Protein AF-A0A7K2P2W8-F1 (afdb_monomer)

Sequence (179 aa):
LLTTDRRGSHVALPGPPSGSAAPLVFPVGARAAEPRTGDRATVVWETPPPEHAAALGLVPGRPTLMHHYTSAAAGGNGRRTAVTSFSAVALAEVEELARYRDRADGVARAQLRRAYDWMRRAGLTLHHRDTITLQPDTASVRVVRRVHDQYARPLEITDLLMDTRQGALVYEFTLPAAG

Solvent-accessible surface area (backbone atoms only — not comparable to full-atom values): 10771 Å² total; per-residue (Å²): 135,92,80,72,94,62,92,86,85,87,81,86,76,93,72,82,87,73,74,90,69,82,78,86,60,70,53,64,47,85,72,94,61,78,82,58,90,67,60,45,35,26,25,27,66,41,63,60,58,69,71,54,23,61,70,38,71,45,64,83,84,51,60,33,56,32,36,44,22,37,32,59,33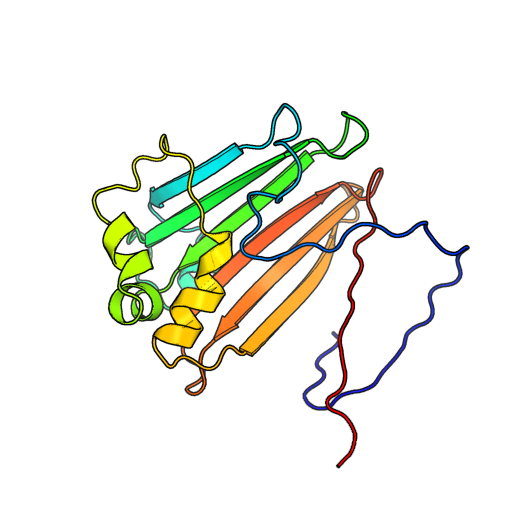,95,77,75,80,34,54,33,39,32,44,33,43,46,15,73,58,38,43,70,61,20,64,78,56,39,64,37,75,88,58,29,76,52,73,50,77,49,76,52,47,49,49,64,59,46,37,42,73,57,70,44,48,83,46,79,47,77,46,78,43,79,38,87,92,70,52,26,36,39,36,40,37,38,31,22,36,84,83,69,46,43,30,38,39,34,46,34,40,34,40,47,89,71,53,80,91,75,89,82,83,84,73,79,77,87,124

Radius of gyration: 17.01 Å; Cα contacts (8 Å, |Δi|>4): 310; chains: 1; bounding box: 49×35×45 Å

Foldseek 3Di:
DDDPPDDDDDDDDDDDDDPDDDAAQPVGADDPPDDDPFKAKAKAFAQDDPVFCVLQVHDHRHTFIKMWIWDAFPVRPKIKIKIKTFHPVLLVLQVVRVVCPVVRHRPDGDDCSCSVVSCVVSVWDKDKDWDWDQDVPQQKIWIWIWIATPVRNTTMIMIMIIRNVRDDHDDDDDDDPDD

Nearest PDB structures (foldseek):
  3f8m-assembly1_B  TM=5.788E-01  e=3.936E-05  Mycolicibacterium smegmatis MC2 155
  3bwg-assembly1_B  TM=5.324E-01  e=1.503E-04  Bacillus subtilis subsp. subtilis str. 168
  3bwg-assembly1_A  TM=5.037E-01  e=2.222E-04  Bacillus subtilis subsp. subtilis str. 168
  3u0k-assembly1_B  TM=2.174E-01  e=3.946E-01  Entacmaea quadricolor
  4ye5-assembly1_A  TM=3.089E-01  e=1.507E+00  Bifidobacterium adolescentis ATCC 15703

Secondary structure (DSSP, 8-state):
----SSS-------S-----PPPP-SS----SS---TT-EEEEEEEPPPHHHHHHTTPPTT--EEEEEEEEE-TTSS-EEEEEEEE-HHHHHH-HHHHTTTTT-EEEEEP-GGGHHHHHHHTTPPPEEEEEEEEETTTTEEEEEEEEE-TT--EEEEEEEEEEGGG-------PPPP--

Mean predicted aligned error: 9.63 Å

Structure (mmCIF, N/CA/C/O backbone):
data_AF-A0A7K2P2W8-F1
#
_entry.id   AF-A0A7K2P2W8-F1
#
loop_
_atom_site.group_PDB
_atom_site.id
_atom_site.type_symbol
_atom_site.label_atom_id
_atom_site.label_alt_id
_atom_site.label_comp_id
_atom_site.label_asym_id
_atom_site.label_entity_id
_atom_site.label_seq_id
_atom_site.pdbx_PDB_ins_code
_atom_site.Cartn_x
_atom_site.Cartn_y
_atom_site.Cartn_z
_atom_site.occupancy
_atom_site.B_iso_or_equiv
_atom_site.auth_seq_id
_atom_site.auth_comp_id
_atom_site.auth_asym_id
_atom_site.auth_atom_id
_atom_site.pdbx_PDB_model_num
ATOM 1 N N . LEU A 1 1 ? -18.563 -11.717 1.541 1.00 33.81 1 LEU A N 1
ATOM 2 C CA . LEU A 1 1 ? -17.452 -11.289 0.662 1.00 33.81 1 LEU A CA 1
ATOM 3 C C . LEU A 1 1 ? -18.077 -10.675 -0.588 1.00 33.81 1 LEU A C 1
ATOM 5 O O . LEU A 1 1 ? -18.811 -11.380 -1.263 1.00 33.81 1 LEU A O 1
ATOM 9 N N . LEU A 1 2 ? -17.881 -9.381 -0.848 1.00 33.28 2 LEU A N 1
ATOM 10 C CA . LEU A 1 2 ? -18.329 -8.742 -2.092 1.00 33.28 2 LEU A CA 1
ATOM 11 C C . LEU A 1 2 ? -17.170 -8.811 -3.090 1.00 33.28 2 LEU A C 1
ATOM 13 O O . LEU A 1 2 ? -16.181 -8.096 -2.962 1.00 33.28 2 LEU A O 1
ATOM 17 N N . THR A 1 3 ? -17.262 -9.733 -4.040 1.00 33.12 3 THR A N 1
ATOM 18 C CA . THR A 1 3 ? -16.343 -9.853 -5.177 1.00 33.12 3 THR A CA 1
ATOM 19 C C . THR A 1 3 ? -17.137 -9.520 -6.425 1.00 33.12 3 THR A C 1
ATOM 21 O O . THR A 1 3 ? -17.852 -10.367 -6.949 1.00 33.12 3 THR A O 1
ATOM 24 N N . THR A 1 4 ? -17.072 -8.265 -6.867 1.00 40.44 4 THR A N 1
ATOM 25 C CA . THR A 1 4 ? -17.749 -7.830 -8.091 1.00 40.44 4 THR A CA 1
ATOM 26 C C . THR A 1 4 ? -16.765 -7.902 -9.249 1.00 40.44 4 THR A C 1
ATOM 28 O O . THR A 1 4 ? -16.068 -6.932 -9.535 1.00 40.44 4 THR A O 1
ATOM 31 N N . ASP A 1 5 ? -16.705 -9.055 -9.909 1.00 40.06 5 ASP A N 1
ATOM 32 C CA . ASP A 1 5 ? -15.992 -9.194 -11.191 1.00 40.06 5 ASP A CA 1
ATOM 33 C C . ASP A 1 5 ? -16.825 -8.635 -12.371 1.00 40.06 5 ASP A C 1
ATOM 35 O O . ASP A 1 5 ? -16.355 -8.454 -13.489 1.00 40.06 5 ASP A O 1
ATOM 39 N N . ARG A 1 6 ? -18.083 -8.257 -12.096 1.00 36.75 6 ARG A N 1
ATOM 40 C CA . ARG A 1 6 ? -18.892 -7.301 -12.861 1.00 36.75 6 ARG A CA 1
ATOM 41 C C . ARG A 1 6 ? -19.798 -6.511 -11.914 1.00 36.75 6 ARG A C 1
ATOM 43 O O . ARG A 1 6 ? -20.210 -6.989 -10.861 1.00 36.75 6 ARG A O 1
ATOM 50 N N . ARG A 1 7 ? -20.039 -5.264 -12.305 1.00 45.88 7 ARG A N 1
ATOM 51 C CA . ARG A 1 7 ? -20.668 -4.164 -11.566 1.00 45.88 7 ARG A CA 1
ATOM 52 C C . ARG A 1 7 ? -22.131 -4.455 -11.187 1.00 45.88 7 ARG A C 1
ATOM 54 O O . ARG A 1 7 ? -22.942 -4.702 -12.070 1.00 45.88 7 ARG A O 1
ATOM 61 N N . GLY A 1 8 ? -22.461 -4.304 -9.901 1.00 39.47 8 GLY A N 1
ATOM 62 C CA . GLY A 1 8 ? -23.837 -4.125 -9.416 1.00 39.47 8 GLY A CA 1
ATOM 63 C C . GLY A 1 8 ? -24.272 -5.092 -8.313 1.00 39.47 8 GLY A C 1
ATOM 64 O O . GLY A 1 8 ? -24.695 -6.206 -8.595 1.00 39.47 8 GLY A O 1
ATOM 65 N N . SER A 1 9 ? -24.245 -4.644 -7.055 1.00 39.59 9 SER A N 1
ATOM 66 C CA . SER A 1 9 ? -25.154 -5.107 -5.990 1.00 39.59 9 SER A CA 1
ATOM 67 C C . SER A 1 9 ? -25.180 -4.053 -4.876 1.00 39.59 9 SER A C 1
ATOM 69 O O . SER A 1 9 ? -24.122 -3.683 -4.372 1.00 39.59 9 SER A O 1
ATOM 71 N N . HIS A 1 10 ? -26.362 -3.563 -4.494 1.00 41.41 10 HIS A N 1
ATOM 72 C CA . HIS A 1 10 ? -26.536 -2.633 -3.374 1.00 41.41 10 HIS A CA 1
ATOM 73 C C . HIS A 1 10 ? -27.061 -3.378 -2.144 1.00 41.41 10 HIS A C 1
ATOM 75 O O . HIS A 1 10 ? -27.997 -4.166 -2.247 1.00 41.41 10 HIS A O 1
ATOM 81 N N . VAL A 1 11 ? -26.501 -3.068 -0.975 1.00 32.31 11 VAL A N 1
ATOM 82 C CA . VAL A 1 11 ? -27.173 -3.248 0.316 1.00 32.31 11 VAL A CA 1
ATOM 83 C C . VAL A 1 11 ? -27.479 -1.845 0.824 1.00 32.31 11 VAL A C 1
ATOM 85 O O . VAL A 1 11 ? -26.560 -1.066 1.072 1.00 32.31 11 VAL A O 1
ATOM 88 N N . ALA A 1 12 ? -28.762 -1.502 0.936 1.00 38.91 12 ALA A N 1
ATOM 89 C CA . ALA A 1 12 ? -29.181 -0.300 1.642 1.00 38.91 12 ALA A CA 1
ATOM 90 C C . ALA A 1 12 ? -29.192 -0.622 3.140 1.00 38.91 12 ALA A C 1
ATOM 92 O O . ALA A 1 12 ? -30.006 -1.420 3.603 1.00 38.91 12 ALA A O 1
ATOM 93 N N . LEU A 1 13 ? -28.258 -0.040 3.890 1.00 42.28 13 LEU A N 1
ATOM 94 C CA . LEU A 1 13 ? -28.311 -0.068 5.348 1.00 42.28 13 LEU A CA 1
ATOM 95 C C . LEU A 1 13 ? -29.361 0.954 5.819 1.00 42.28 13 LEU A C 1
ATOM 97 O O . LEU A 1 13 ? -29.349 2.085 5.329 1.00 42.28 13 LEU A O 1
ATOM 101 N N . PRO A 1 14 ? -30.263 0.601 6.750 1.00 37.22 14 PRO A N 1
ATOM 102 C CA . PRO A 1 14 ? -31.211 1.558 7.307 1.00 37.22 14 PRO A CA 1
ATOM 103 C C . PRO A 1 14 ? -30.475 2.606 8.159 1.00 37.22 14 PRO A C 1
ATOM 105 O O . PRO A 1 14 ? -29.780 2.261 9.112 1.00 37.22 14 PRO A O 1
ATOM 108 N N . GLY A 1 15 ? -30.632 3.889 7.822 1.00 47.44 15 GLY A N 1
ATOM 109 C CA . GLY A 1 15 ? -30.099 5.008 8.601 1.00 47.44 15 GLY A CA 1
ATOM 110 C C . GLY A 1 15 ? -30.337 6.372 7.935 1.00 47.44 15 GLY A C 1
ATOM 111 O O . GLY A 1 15 ? -30.483 6.434 6.713 1.00 47.44 15 GLY A O 1
ATOM 112 N N . PRO A 1 16 ? -30.410 7.471 8.711 1.00 44.25 16 PRO A N 1
ATOM 113 C CA . PRO A 1 16 ? -30.516 8.821 8.161 1.00 44.25 16 PRO A CA 1
ATOM 114 C C . PRO A 1 16 ? -29.272 9.169 7.321 1.00 44.25 16 PRO A C 1
ATOM 116 O O . PRO A 1 16 ? -28.183 8.669 7.614 1.00 44.25 16 PRO A O 1
ATOM 119 N N . PRO A 1 17 ? -29.398 10.030 6.292 1.00 48.34 17 PRO A N 1
ATOM 120 C CA . PRO A 1 17 ? -28.270 10.416 5.453 1.00 48.34 17 PRO A CA 1
ATOM 121 C C . PRO A 1 17 ? -27.202 11.105 6.307 1.00 48.34 17 PRO A C 1
ATOM 123 O O . PRO A 1 17 ? -27.405 12.203 6.826 1.00 48.34 17 PRO A O 1
ATOM 126 N N . SER A 1 18 ? -26.050 10.455 6.467 1.00 52.62 18 SER A N 1
ATOM 127 C CA . SER A 1 18 ? -24.881 11.081 7.078 1.00 52.62 18 SER A CA 1
ATOM 128 C C . SER A 1 18 ? -24.435 12.245 6.192 1.00 52.62 18 SER A C 1
ATOM 130 O O . SER A 1 18 ? -24.247 12.046 4.989 1.00 52.62 18 SER A O 1
ATOM 132 N N . GLY A 1 19 ? -24.254 13.442 6.763 1.00 45.78 19 GLY A N 1
ATOM 133 C CA . GLY A 1 19 ? -23.687 14.588 6.043 1.00 45.78 19 GLY A CA 1
ATOM 134 C C . GLY A 1 19 ? -22.405 14.207 5.291 1.00 45.78 19 GLY A C 1
ATOM 135 O O . GLY A 1 19 ? -21.666 13.332 5.744 1.00 45.78 19 GLY A O 1
ATOM 136 N N . SER A 1 20 ? -22.169 14.829 4.129 1.00 44.28 20 SER A N 1
ATOM 137 C CA . SER A 1 20 ? -21.103 14.442 3.191 1.00 44.28 20 SER A CA 1
ATOM 138 C C . SER A 1 20 ? -19.736 14.364 3.880 1.00 44.28 20 SER A C 1
ATOM 140 O O . SER A 1 20 ? -19.101 15.376 4.189 1.00 44.28 20 SER A O 1
ATOM 142 N N . ALA A 1 21 ? -19.280 13.140 4.145 1.00 51.97 21 ALA A N 1
ATOM 143 C CA . ALA A 1 21 ? -17.926 12.893 4.597 1.00 51.97 21 ALA A CA 1
ATOM 144 C C . ALA A 1 21 ? -17.006 12.978 3.376 1.00 51.97 21 ALA A C 1
ATOM 146 O O . ALA A 1 21 ? -17.168 12.240 2.409 1.00 51.97 21 ALA A O 1
ATOM 147 N N . ALA A 1 22 ? -16.031 13.886 3.416 1.00 56.12 22 ALA A N 1
ATOM 148 C CA . ALA A 1 22 ? -15.091 14.056 2.314 1.00 56.12 22 ALA A CA 1
ATOM 149 C C . ALA A 1 22 ? -14.348 12.737 1.989 1.00 56.12 22 ALA A C 1
ATOM 151 O O . ALA A 1 22 ? -13.856 12.082 2.919 1.00 56.12 22 ALA A O 1
ATOM 152 N N . PRO A 1 23 ? -14.216 12.380 0.696 1.00 60.56 23 PRO A N 1
ATOM 153 C CA . PRO A 1 23 ? -13.680 11.094 0.265 1.00 60.56 23 PRO A CA 1
ATOM 154 C C . PRO A 1 23 ? -12.210 10.924 0.660 1.00 60.56 23 PRO A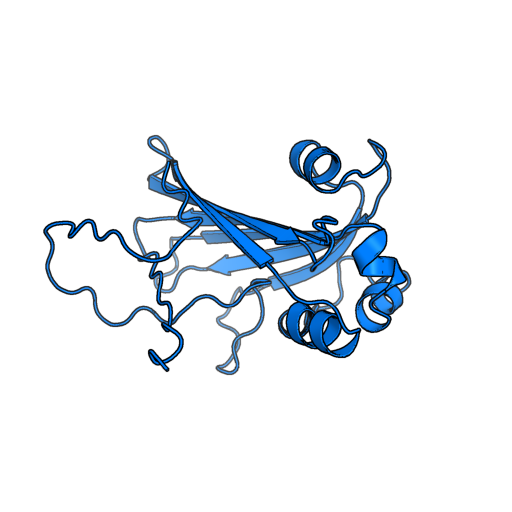 C 1
ATOM 156 O O . PRO A 1 23 ? -11.431 11.883 0.702 1.00 60.56 23 PRO A O 1
ATOM 159 N N . LEU A 1 24 ? -11.821 9.680 0.946 1.00 68.00 24 LEU A N 1
ATOM 160 C CA . LEU A 1 24 ? -10.421 9.310 1.143 1.00 68.00 24 LEU A CA 1
ATOM 161 C C . LEU A 1 24 ? -9.754 9.062 -0.208 1.00 68.00 24 LEU A C 1
ATOM 163 O O . LEU A 1 24 ? -10.276 8.329 -1.045 1.00 68.00 24 LEU A O 1
ATOM 167 N N . VAL A 1 25 ? -8.561 9.623 -0.383 1.00 75.81 25 VAL A N 1
ATOM 168 C CA . VAL A 1 25 ? -7.701 9.349 -1.536 1.00 75.81 25 VAL A CA 1
ATOM 169 C C . VAL A 1 25 ? -6.496 8.563 -1.044 1.00 75.81 25 VAL A C 1
ATOM 171 O O . VAL A 1 25 ? -5.839 8.981 -0.092 1.00 75.81 25 VAL A O 1
ATOM 174 N N . PHE A 1 26 ? -6.231 7.427 -1.685 1.00 74.12 26 PHE A N 1
ATOM 175 C CA . PHE A 1 26 ? -5.053 6.605 -1.424 1.00 74.12 26 PHE A CA 1
ATOM 176 C C . PHE A 1 26 ? -3.931 6.914 -2.431 1.00 74.12 26 PHE A C 1
ATOM 178 O O . PHE A 1 26 ? -4.244 7.280 -3.567 1.00 74.12 26 PHE A O 1
ATOM 185 N N . PRO A 1 27 ? -2.655 6.701 -2.060 1.00 76.44 27 PRO A N 1
ATOM 186 C CA . PRO A 1 27 ? -2.166 6.491 -0.691 1.00 76.44 27 PRO A CA 1
ATOM 187 C C . PRO A 1 27 ? -2.541 7.656 0.239 1.00 76.44 27 PRO A C 1
ATOM 189 O O . PRO A 1 27 ? -2.557 8.813 -0.183 1.00 76.44 27 PRO A O 1
ATOM 192 N N . VAL A 1 28 ? -2.914 7.347 1.487 1.00 75.88 28 VAL A N 1
ATOM 193 C CA . VAL A 1 28 ? -3.547 8.329 2.384 1.00 75.88 28 VAL A CA 1
ATOM 194 C C . VAL A 1 28 ? -2.516 9.323 2.903 1.00 75.88 28 VAL A C 1
ATOM 196 O O . VAL A 1 28 ? -1.654 8.959 3.684 1.00 75.88 28 VAL A O 1
ATOM 199 N N . GLY A 1 29 ? -2.613 10.589 2.515 1.00 63.50 29 GLY A N 1
ATOM 200 C CA . GLY A 1 29 ? -1.706 11.627 2.999 1.00 63.50 29 GLY A CA 1
ATOM 201 C C . GLY A 1 29 ? -1.762 12.884 2.132 1.00 63.50 29 GLY A C 1
ATOM 202 O O . GLY A 1 29 ? -1.689 12.803 0.911 1.00 63.50 29 GLY A O 1
ATOM 203 N N . ALA A 1 30 ? -1.892 14.040 2.791 1.00 57.81 30 ALA A N 1
ATOM 204 C CA . ALA A 1 30 ? -1.932 15.417 2.268 1.00 57.81 30 ALA A CA 1
ATOM 205 C C . ALA A 1 30 ? -3.170 15.834 1.429 1.00 57.81 30 ALA A C 1
ATOM 207 O O . ALA A 1 30 ? -3.212 15.707 0.202 1.00 57.81 30 ALA A O 1
ATOM 208 N N . ARG A 1 31 ? -4.156 16.434 2.123 1.00 52.31 31 ARG A N 1
ATOM 209 C CA . ARG A 1 31 ? -5.244 17.266 1.560 1.00 52.31 31 ARG A CA 1
ATOM 210 C C . ARG A 1 31 ? -4.696 18.548 0.905 1.00 52.31 31 ARG A C 1
ATOM 212 O O . ARG A 1 31 ? -3.617 19.008 1.256 1.00 52.31 31 ARG A O 1
ATOM 219 N N . ALA A 1 32 ? -5.478 19.141 -0.004 1.00 46.50 32 ALA A N 1
ATOM 220 C CA . ALA A 1 32 ? -5.245 20.495 -0.532 1.00 46.50 32 ALA A CA 1
ATOM 221 C C . ALA A 1 32 ? -5.678 21.613 0.442 1.00 46.50 32 ALA A C 1
ATOM 223 O O . ALA A 1 32 ? -5.166 22.722 0.360 1.00 46.50 32 ALA A O 1
ATOM 224 N N . ALA A 1 33 ? -6.602 21.323 1.363 1.00 47.62 33 ALA A N 1
ATOM 225 C CA . ALA A 1 33 ? -6.897 22.199 2.495 1.00 47.62 33 ALA A CA 1
ATOM 226 C C . ALA A 1 33 ? -5.852 21.976 3.593 1.00 47.62 33 ALA A C 1
ATOM 228 O O . ALA A 1 33 ? -5.395 20.840 3.755 1.00 47.62 33 ALA A O 1
ATOM 229 N N . GLU A 1 34 ? -5.498 23.053 4.299 1.00 45.84 34 GLU A N 1
ATOM 230 C CA . GLU A 1 34 ? -4.427 23.121 5.296 1.00 45.84 34 GLU A CA 1
ATOM 231 C C . GLU A 1 34 ? -4.282 21.836 6.129 1.00 45.84 34 GLU A C 1
ATOM 233 O O . GLU A 1 34 ? -5.292 21.243 6.537 1.00 45.84 34 GLU A O 1
ATOM 238 N N . PRO A 1 35 ? -3.038 21.385 6.390 1.00 52.09 35 PRO A N 1
ATOM 239 C CA . PRO A 1 35 ? -2.794 20.265 7.284 1.00 52.09 35 PRO A CA 1
ATOM 240 C C . PRO A 1 35 ? -3.560 20.491 8.584 1.00 52.09 35 PRO A C 1
ATOM 242 O O . PRO A 1 35 ? -3.315 21.474 9.283 1.00 52.09 35 PRO A O 1
ATOM 245 N N . ARG A 1 36 ? -4.482 19.583 8.927 1.00 55.69 36 ARG A N 1
ATOM 246 C CA . ARG A 1 36 ? -5.024 19.582 10.284 1.00 55.69 36 ARG A CA 1
ATOM 247 C C . ARG A 1 36 ? -3.850 19.380 11.233 1.00 55.69 36 ARG A C 1
ATOM 249 O O . ARG A 1 36 ? -2.966 18.560 10.965 1.00 55.69 36 ARG A O 1
ATOM 256 N N . THR A 1 37 ? -3.829 20.138 12.320 1.00 55.00 37 THR A N 1
ATOM 257 C CA . THR A 1 37 ? -2.841 19.986 13.386 1.00 55.00 37 THR A CA 1
ATOM 258 C C . THR A 1 37 ? -2.781 18.510 13.796 1.00 55.00 37 THR A C 1
ATOM 260 O O . THR A 1 37 ? -3.763 17.975 14.300 1.00 55.00 37 THR A O 1
ATOM 263 N N . GLY A 1 38 ? -1.660 17.831 13.518 1.00 63.12 38 GLY A N 1
ATOM 264 C CA . GLY A 1 38 ? -1.450 16.415 13.859 1.00 63.12 38 GLY A CA 1
ATOM 265 C C . GLY A 1 38 ? -1.357 15.420 12.691 1.00 63.12 38 GLY A C 1
ATOM 266 O O . GLY A 1 38 ? -0.989 14.272 12.934 1.00 63.12 38 GLY A O 1
ATOM 267 N N . ASP A 1 39 ? -1.618 15.820 11.441 1.00 75.69 39 ASP A N 1
ATOM 268 C CA . ASP A 1 39 ? -1.392 14.943 10.280 1.00 75.69 39 ASP A CA 1
ATOM 269 C C . ASP A 1 39 ? 0.115 14.752 10.022 1.00 75.69 39 ASP A C 1
ATOM 271 O O . ASP A 1 39 ? 0.851 15.714 9.771 1.00 75.69 39 ASP A O 1
ATOM 275 N N . ARG A 1 40 ? 0.580 13.499 10.030 1.00 83.44 40 ARG A N 1
ATOM 276 C CA . ARG A 1 40 ? 1.965 13.124 9.715 1.00 83.44 40 ARG A CA 1
ATOM 277 C C . ARG A 1 40 ? 1.982 12.005 8.680 1.00 83.44 40 ARG A C 1
ATOM 279 O O . ARG A 1 40 ? 1.356 10.968 8.869 1.00 83.44 40 ARG A O 1
ATOM 286 N N . ALA A 1 41 ? 2.716 12.242 7.597 1.00 86.94 41 ALA A N 1
ATOM 287 C CA . ALA A 1 41 ? 2.970 11.293 6.521 1.00 86.94 41 ALA A CA 1
ATOM 288 C C . ALA A 1 41 ? 4.483 11.193 6.303 1.00 86.94 41 ALA A C 1
ATOM 290 O O . ALA A 1 41 ? 5.116 12.202 5.980 1.00 86.94 41 ALA A O 1
ATOM 291 N N . THR A 1 42 ? 5.064 10.014 6.498 1.00 89.00 42 THR A N 1
ATOM 292 C CA . THR A 1 42 ? 6.504 9.760 6.345 1.00 89.00 42 THR A CA 1
ATOM 293 C C . THR A 1 42 ? 6.735 8.596 5.399 1.00 89.00 42 THR A C 1
ATOM 295 O O . THR A 1 42 ? 5.878 7.728 5.241 1.00 89.00 42 THR A O 1
ATOM 298 N N . VAL A 1 43 ? 7.898 8.581 4.754 1.00 90.50 43 VAL A N 1
ATOM 299 C CA . VAL A 1 43 ? 8.344 7.464 3.921 1.00 90.50 43 VAL A CA 1
ATOM 300 C C . VAL A 1 43 ? 9.671 6.952 4.447 1.00 90.50 43 VAL A C 1
ATOM 302 O O . VAL A 1 43 ? 10.555 7.743 4.769 1.00 90.50 43 VAL A O 1
ATOM 305 N N . VAL A 1 44 ? 9.784 5.635 4.550 1.00 92.88 44 VAL A N 1
ATOM 306 C CA . VAL A 1 44 ? 10.931 4.944 5.135 1.00 92.88 44 VAL A CA 1
ATOM 307 C C . VAL A 1 44 ? 11.240 3.680 4.338 1.00 92.88 44 VAL A C 1
ATOM 309 O O . VAL A 1 44 ? 10.336 3.051 3.786 1.00 92.88 44 VAL A O 1
ATOM 312 N N . TRP A 1 45 ? 12.519 3.330 4.244 1.00 93.69 45 TRP A N 1
ATOM 313 C CA . TRP A 1 45 ? 12.957 2.030 3.745 1.00 93.69 45 TRP A CA 1
ATOM 314 C C . TRP A 1 45 ? 13.086 1.063 4.925 1.00 93.69 45 TRP A C 1
ATOM 316 O O . TRP A 1 45 ? 14.043 1.137 5.693 1.00 93.69 45 TRP A O 1
ATOM 326 N N . GLU A 1 46 ? 12.116 0.168 5.096 1.00 94.88 46 GLU A N 1
ATOM 327 C CA . GLU A 1 46 ? 12.082 -0.762 6.231 1.00 94.88 46 GLU A CA 1
ATOM 328 C C . GLU A 1 46 ? 11.471 -2.114 5.847 1.00 94.88 46 GLU A C 1
ATOM 330 O O . GLU A 1 46 ? 10.902 -2.282 4.764 1.00 94.88 46 GLU A O 1
ATOM 335 N N . THR A 1 47 ? 11.618 -3.102 6.729 1.00 96.69 47 THR A N 1
ATOM 336 C CA . THR A 1 47 ? 11.021 -4.428 6.546 1.00 96.69 47 THR A CA 1
ATOM 337 C C . THR A 1 47 ? 9.497 -4.338 6.646 1.00 96.69 47 THR A C 1
ATOM 339 O O . THR A 1 47 ? 8.989 -3.950 7.700 1.00 96.69 47 THR A O 1
ATOM 342 N N . PRO A 1 48 ? 8.751 -4.732 5.597 1.00 96.81 48 PRO A N 1
ATOM 343 C CA . PRO A 1 48 ? 7.300 -4.661 5.625 1.00 96.81 48 PRO A CA 1
ATOM 344 C C . PRO A 1 48 ? 6.690 -5.701 6.569 1.00 96.81 48 PRO A C 1
ATOM 346 O O . PRO A 1 48 ? 7.298 -6.751 6.807 1.00 96.81 48 PRO A O 1
ATOM 349 N N . PRO A 1 49 ? 5.457 -5.463 7.060 1.00 95.75 49 PRO A N 1
ATOM 350 C CA . PRO A 1 49 ? 4.694 -6.476 7.775 1.00 95.75 49 PRO A CA 1
ATOM 351 C C . PRO A 1 49 ? 4.650 -7.796 6.984 1.00 95.75 49 PRO A C 1
ATOM 353 O O . PRO A 1 49 ? 4.534 -7.752 5.755 1.00 95.75 49 PRO A O 1
ATOM 356 N N . PRO A 1 50 ? 4.682 -8.974 7.637 1.00 95.94 50 PRO A N 1
ATOM 357 C CA . PRO A 1 50 ? 4.691 -10.260 6.934 1.00 95.94 50 PRO A CA 1
ATOM 358 C C . PRO A 1 50 ? 3.531 -10.432 5.942 1.00 95.94 50 PRO A C 1
ATOM 360 O O . PRO A 1 50 ? 3.729 -10.938 4.840 1.00 95.94 50 PRO A O 1
ATOM 363 N N . GLU A 1 51 ? 2.336 -9.941 6.292 1.00 94.81 51 GLU A N 1
ATOM 364 C CA . GLU A 1 51 ? 1.166 -9.945 5.403 1.00 94.81 51 GLU A CA 1
ATOM 365 C C . GLU A 1 51 ? 1.400 -9.116 4.130 1.00 94.81 51 GLU A C 1
ATOM 367 O O . GLU A 1 51 ? 1.000 -9.523 3.039 1.00 94.81 51 GLU A O 1
ATOM 372 N N . HIS A 1 52 ? 2.079 -7.971 4.255 1.00 97.50 52 HIS A N 1
ATOM 373 C CA . HIS A 1 52 ? 2.436 -7.120 3.120 1.00 97.50 52 HIS A CA 1
ATOM 374 C C . HIS A 1 52 ? 3.509 -7.787 2.263 1.00 97.50 52 HIS A C 1
ATOM 376 O O . HIS A 1 52 ? 3.376 -7.819 1.042 1.00 97.50 52 HIS A O 1
ATOM 382 N N . ALA A 1 53 ? 4.543 -8.356 2.891 1.00 97.38 53 ALA A N 1
ATOM 383 C CA . ALA A 1 53 ? 5.601 -9.071 2.186 1.00 97.38 53 ALA A CA 1
ATOM 384 C C . ALA A 1 53 ? 5.028 -10.208 1.330 1.00 97.38 53 ALA A C 1
ATOM 386 O O . ALA A 1 53 ? 5.313 -10.284 0.136 1.00 97.38 53 ALA A O 1
ATOM 387 N N . ALA A 1 54 ? 4.152 -11.029 1.918 1.00 96.88 54 ALA A N 1
ATOM 388 C CA . ALA A 1 54 ? 3.485 -12.123 1.224 1.00 96.88 54 ALA A CA 1
ATOM 389 C C . ALA A 1 54 ? 2.599 -11.623 0.070 1.00 96.88 54 ALA A C 1
ATOM 391 O O . ALA A 1 54 ? 2.693 -12.138 -1.042 1.00 96.88 54 ALA A O 1
ATOM 392 N N . ALA A 1 55 ? 1.773 -10.597 0.303 1.00 96.38 55 ALA A N 1
ATOM 393 C CA . ALA A 1 55 ? 0.875 -10.057 -0.720 1.00 96.38 55 ALA A CA 1
ATOM 394 C C . ALA A 1 55 ? 1.614 -9.402 -1.900 1.00 96.38 55 ALA A C 1
ATOM 396 O O . ALA A 1 55 ? 1.104 -9.404 -3.018 1.00 96.38 55 ALA A O 1
ATOM 397 N N . LEU A 1 56 ? 2.800 -8.842 -1.657 1.00 97.75 56 LEU A N 1
ATOM 398 C CA . LEU A 1 56 ? 3.623 -8.178 -2.669 1.00 97.75 56 LEU A CA 1
ATOM 399 C C . LEU A 1 56 ? 4.649 -9.111 -3.334 1.00 97.75 56 LEU A C 1
ATOM 401 O O . LEU A 1 56 ? 5.384 -8.658 -4.212 1.00 97.75 56 LEU A O 1
ATOM 405 N N . GLY A 1 57 ? 4.737 -10.379 -2.916 1.00 96.50 57 GLY A N 1
ATOM 406 C CA . GLY A 1 57 ? 5.762 -11.312 -3.398 1.00 96.50 57 GLY A CA 1
ATOM 407 C C . GLY A 1 57 ? 7.188 -10.890 -3.022 1.00 96.50 57 GLY A C 1
ATOM 408 O O . GLY A 1 57 ? 8.133 -11.157 -3.763 1.00 96.50 57 GLY A O 1
ATOM 409 N N . LEU A 1 58 ? 7.350 -10.183 -1.900 1.00 96.69 58 LEU A N 1
ATOM 410 C CA . LEU A 1 58 ? 8.654 -9.745 -1.411 1.00 96.69 58 LEU A CA 1
ATOM 411 C C . LEU A 1 58 ? 9.366 -10.886 -0.687 1.00 96.69 58 LEU A C 1
ATOM 413 O O . LEU A 1 58 ? 8.749 -11.699 0.001 1.00 96.69 58 LEU A O 1
ATOM 417 N N . VAL A 1 59 ? 10.694 -10.896 -0.789 1.00 94.62 59 VAL A N 1
ATOM 418 C CA . VAL A 1 59 ? 11.531 -11.791 0.015 1.00 94.62 59 VAL A CA 1
ATOM 419 C C . VAL A 1 59 ? 11.337 -11.438 1.499 1.00 94.62 59 VAL A C 1
ATOM 421 O O . VAL A 1 59 ? 11.540 -10.273 1.858 1.00 94.62 59 VAL A O 1
ATOM 424 N N . PRO A 1 60 ? 10.967 -12.396 2.371 1.00 88.75 60 PRO A N 1
ATOM 425 C CA . PRO A 1 60 ? 10.795 -12.138 3.797 1.00 88.75 60 PRO A CA 1
ATOM 426 C C . PRO A 1 60 ? 12.029 -11.479 4.421 1.00 88.75 60 PRO A C 1
ATOM 428 O O . PRO A 1 60 ? 13.162 -11.854 4.126 1.00 88.75 60 PRO A O 1
ATOM 431 N N . GLY A 1 61 ? 11.811 -10.476 5.271 1.00 89.44 61 GLY A N 1
ATOM 432 C CA . GLY A 1 61 ? 12.889 -9.731 5.928 1.00 89.44 61 GLY A CA 1
ATOM 433 C C . GLY A 1 61 ? 13.616 -8.724 5.033 1.00 89.44 61 GLY A C 1
ATOM 434 O O . GLY A 1 61 ? 14.420 -7.949 5.546 1.00 89.44 61 GLY A O 1
ATOM 435 N N . ARG A 1 62 ? 13.340 -8.690 3.720 1.00 93.50 62 ARG A N 1
ATOM 436 C CA . ARG A 1 62 ? 13.927 -7.696 2.823 1.00 93.50 62 ARG A CA 1
ATOM 437 C C . ARG A 1 62 ? 13.158 -6.377 2.935 1.00 93.50 62 ARG A C 1
ATOM 439 O O . ARG A 1 62 ? 11.940 -6.379 2.745 1.00 93.50 62 ARG A O 1
ATOM 446 N N . PRO A 1 63 ? 13.851 -5.257 3.198 1.00 95.12 63 PRO A N 1
ATOM 447 C CA . PRO A 1 63 ? 13.203 -3.959 3.235 1.00 95.12 63 PRO A CA 1
ATOM 448 C C . PRO A 1 63 ? 12.554 -3.578 1.898 1.00 95.12 63 PRO A C 1
ATOM 450 O O . PRO A 1 63 ? 12.959 -4.055 0.833 1.00 95.12 63 PRO A O 1
ATOM 453 N N . THR A 1 64 ? 11.551 -2.710 1.965 1.00 95.94 64 THR A N 1
ATOM 454 C CA . THR A 1 64 ? 10.938 -2.054 0.808 1.00 95.94 64 THR A CA 1
ATOM 455 C C . THR A 1 64 ? 10.577 -0.612 1.154 1.00 95.94 64 THR A C 1
ATOM 457 O O . THR A 1 64 ? 10.666 -0.191 2.308 1.00 95.94 64 THR A O 1
ATOM 460 N N . LEU A 1 65 ? 10.144 0.151 0.152 1.00 95.38 65 LEU A N 1
ATOM 461 C CA . LEU A 1 65 ? 9.586 1.470 0.380 1.00 95.38 65 LEU A CA 1
ATOM 462 C C . LEU A 1 65 ? 8.258 1.348 1.131 1.00 95.38 65 LEU A C 1
ATOM 464 O O . LEU A 1 65 ? 7.312 0.711 0.654 1.00 95.38 65 LEU A O 1
ATOM 468 N N . MET A 1 66 ? 8.187 1.998 2.283 1.00 94.50 66 MET A N 1
ATOM 469 C CA . MET A 1 66 ? 6.995 2.075 3.106 1.00 94.50 66 MET A CA 1
ATOM 470 C C . MET A 1 66 ? 6.577 3.512 3.336 1.00 94.50 66 MET A C 1
ATOM 472 O O . MET A 1 66 ? 7.400 4.419 3.424 1.00 94.50 66 MET A O 1
ATOM 476 N N . HIS A 1 67 ? 5.273 3.711 3.448 1.00 93.06 67 HIS A N 1
ATOM 477 C CA . HIS A 1 67 ? 4.674 4.989 3.766 1.00 93.06 67 HIS A CA 1
ATOM 478 C C . HIS A 1 67 ? 3.753 4.847 4.963 1.00 93.06 67 HIS A C 1
ATOM 480 O O . HIS A 1 67 ? 2.835 4.029 4.968 1.00 93.06 67 HIS A O 1
ATOM 486 N N . HIS A 1 68 ? 4.014 5.676 5.965 1.00 91.69 68 HIS A N 1
ATOM 487 C CA . HIS A 1 68 ? 3.275 5.721 7.211 1.00 91.69 68 HIS A CA 1
ATOM 488 C C . HIS A 1 68 ? 2.475 6.997 7.261 1.00 91.69 68 HIS A C 1
ATOM 490 O O . HIS A 1 68 ? 3.021 8.091 7.122 1.00 91.69 68 HIS A O 1
ATOM 496 N N . TYR A 1 69 ? 1.188 6.855 7.513 1.00 88.06 69 TYR A N 1
ATOM 497 C CA . TYR A 1 69 ? 0.286 7.965 7.721 1.00 88.06 69 TYR A CA 1
ATOM 498 C C . TYR A 1 69 ? -0.382 7.849 9.078 1.00 88.06 69 TYR A C 1
ATOM 500 O O . TYR A 1 69 ? -0.846 6.783 9.476 1.00 88.06 69 TYR A O 1
ATOM 508 N N . THR A 1 70 ? -0.486 8.977 9.764 1.00 86.81 70 THR A N 1
ATOM 509 C CA . THR A 1 70 ? -1.289 9.136 10.968 1.00 86.81 70 THR A CA 1
ATOM 510 C C . THR A 1 70 ? -1.991 10.485 10.925 1.00 86.81 70 THR A C 1
ATOM 512 O O . THR A 1 70 ? -1.382 11.498 10.587 1.00 86.81 70 THR A O 1
ATOM 515 N N . SER A 1 71 ? -3.272 10.508 11.281 1.00 80.81 71 SER A N 1
ATOM 516 C CA . SER A 1 71 ? -4.042 11.738 11.480 1.00 80.81 71 SER A CA 1
ATOM 517 C C . SER A 1 71 ? -4.988 11.621 12.660 1.00 80.81 71 SER A C 1
ATOM 519 O O . SER A 1 71 ? -5.462 10.531 13.003 1.00 80.81 71 SER A O 1
ATOM 521 N N . ALA A 1 72 ? -5.293 12.772 13.252 1.00 75.94 72 ALA A N 1
ATOM 522 C CA . ALA A 1 72 ? -6.415 12.899 14.164 1.00 75.94 72 ALA A CA 1
ATOM 523 C C . ALA A 1 72 ? -7.732 12.900 13.370 1.00 75.94 72 ALA A C 1
ATOM 525 O O . ALA A 1 72 ? -7.844 13.485 12.289 1.00 75.94 72 ALA A O 1
ATOM 526 N N . ALA A 1 73 ? -8.756 12.246 13.911 1.00 65.44 73 ALA A N 1
ATOM 527 C CA . ALA A 1 73 ? -10.116 12.359 13.411 1.00 65.44 73 ALA A CA 1
ATOM 528 C C . ALA A 1 73 ? -10.640 13.789 13.622 1.00 65.44 73 ALA A C 1
ATOM 530 O O . ALA A 1 73 ? -10.165 14.528 14.484 1.00 65.44 73 ALA A O 1
ATOM 531 N N . ALA A 1 74 ? -11.658 14.175 12.849 1.00 57.41 74 ALA A N 1
ATOM 532 C CA . ALA A 1 74 ? -12.191 15.539 12.819 1.00 57.41 74 ALA A CA 1
ATOM 533 C C . ALA A 1 74 ? -12.802 16.038 14.154 1.00 57.41 74 ALA A C 1
ATOM 535 O O . ALA A 1 74 ? -13.200 17.194 14.220 1.00 57.41 74 ALA A O 1
ATOM 536 N N . GLY A 1 75 ? -12.842 15.207 15.204 1.00 57.28 75 GLY A N 1
ATOM 537 C CA . GLY A 1 75 ? -13.309 15.545 16.554 1.00 57.28 75 GLY A CA 1
ATOM 538 C C . GLY A 1 75 ? -12.285 15.294 17.670 1.00 57.28 75 GLY A C 1
ATOM 539 O O . GLY A 1 75 ? -12.685 15.143 18.820 1.00 57.28 75 GLY A O 1
ATOM 540 N N . GLY A 1 76 ? -10.989 15.180 17.353 1.00 56.00 76 GLY A N 1
ATOM 541 C CA . GLY A 1 76 ? -9.894 15.156 18.337 1.00 56.00 76 GLY A CA 1
ATOM 542 C C . GLY A 1 76 ? -9.667 13.845 19.103 1.00 56.00 76 GLY A C 1
ATOM 543 O O . GLY A 1 76 ? -8.559 13.637 19.585 1.00 56.00 76 GLY A O 1
ATOM 544 N N . ASN A 1 77 ? -10.651 12.938 19.167 1.00 59.34 77 ASN A N 1
ATOM 545 C CA . ASN A 1 77 ? -10.551 11.714 19.985 1.00 59.34 77 ASN A CA 1
ATOM 546 C C . ASN A 1 77 ? -10.330 10.421 19.178 1.00 59.34 77 ASN A C 1
ATOM 548 O O . ASN A 1 77 ? -9.946 9.410 19.756 1.00 59.34 77 ASN A O 1
ATOM 552 N N . GLY A 1 78 ? -10.560 10.427 17.862 1.00 68.00 78 GLY A N 1
ATOM 553 C CA . GLY A 1 78 ? -10.268 9.290 16.982 1.00 68.00 78 GLY A CA 1
ATOM 554 C C . GLY A 1 78 ? -8.899 9.409 16.308 1.00 68.00 78 GLY A C 1
ATOM 555 O O . GLY A 1 78 ? -8.430 10.513 16.029 1.00 68.00 78 GLY A O 1
ATOM 556 N N . ARG A 1 79 ? -8.269 8.277 15.978 1.00 78.19 79 ARG A N 1
ATOM 557 C CA . ARG A 1 79 ? -7.020 8.234 15.198 1.00 78.19 79 ARG A CA 1
ATOM 558 C C . ARG A 1 79 ? -7.220 7.430 13.919 1.00 78.19 79 ARG A C 1
ATOM 560 O O . ARG A 1 79 ? -7.914 6.414 13.915 1.00 78.19 79 ARG A O 1
ATOM 567 N N . ARG A 1 80 ? -6.606 7.888 12.832 1.00 85.25 80 ARG A N 1
ATOM 568 C CA . ARG A 1 80 ? -6.475 7.134 11.582 1.00 85.25 80 ARG A CA 1
ATOM 569 C C . ARG A 1 80 ? -5.012 6.825 11.371 1.00 85.25 80 ARG A C 1
ATOM 571 O O . ARG A 1 80 ? -4.192 7.734 11.463 1.00 85.25 80 ARG A O 1
ATOM 578 N N . THR A 1 81 ? -4.700 5.580 11.061 1.00 89.12 81 THR A N 1
ATOM 579 C CA . THR A 1 81 ? -3.340 5.156 10.725 1.00 89.12 81 THR A CA 1
ATOM 580 C C . THR A 1 81 ? -3.369 4.365 9.438 1.00 89.12 81 THR A C 1
ATOM 582 O O . THR A 1 81 ? -4.231 3.504 9.290 1.00 89.12 81 THR A O 1
ATOM 585 N N . ALA A 1 82 ? -2.448 4.630 8.522 1.00 91.38 82 ALA A N 1
ATOM 586 C CA . ALA A 1 82 ? -2.275 3.804 7.339 1.00 91.38 82 ALA A CA 1
ATOM 587 C C . ALA A 1 82 ? -0.811 3.428 7.157 1.00 91.38 82 ALA A C 1
ATOM 589 O O . ALA A 1 82 ? 0.071 4.269 7.329 1.00 91.38 82 ALA A O 1
ATOM 590 N N . VAL A 1 83 ? -0.583 2.178 6.778 1.00 94.75 83 VAL A N 1
ATOM 591 C CA . VAL A 1 83 ? 0.722 1.676 6.361 1.00 94.75 83 VAL A CA 1
ATOM 592 C C . VAL A 1 83 ? 0.593 1.208 4.924 1.00 94.75 83 VAL A C 1
ATOM 594 O O . VAL A 1 83 ? -0.220 0.340 4.625 1.00 94.75 83 VAL A O 1
ATOM 597 N N . THR A 1 84 ? 1.392 1.782 4.035 1.00 95.12 84 THR A N 1
ATOM 598 C CA . THR A 1 84 ? 1.458 1.415 2.620 1.00 95.12 84 THR A CA 1
ATOM 599 C C . THR A 1 84 ? 2.826 0.810 2.324 1.00 95.12 84 THR A C 1
ATOM 601 O O . THR A 1 84 ? 3.840 1.394 2.699 1.00 95.12 84 THR A O 1
ATOM 604 N N . SER A 1 85 ? 2.875 -0.323 1.627 1.00 96.69 85 SER A N 1
ATOM 605 C CA . SER A 1 85 ? 4.114 -0.956 1.153 1.00 96.69 85 SER A CA 1
ATOM 606 C C . SER A 1 85 ? 4.080 -1.113 -0.365 1.00 96.69 85 SER A C 1
ATOM 608 O O . SER A 1 85 ? 3.028 -1.411 -0.933 1.00 96.69 85 SER A O 1
ATOM 610 N N . PHE A 1 86 ? 5.233 -0.948 -1.014 1.00 96.81 86 PHE A N 1
ATOM 611 C CA . PHE A 1 86 ? 5.373 -1.067 -2.470 1.00 96.81 86 PHE A CA 1
ATOM 612 C C . PHE A 1 86 ? 6.145 -2.329 -2.869 1.00 96.81 86 PHE A C 1
ATOM 614 O O . PHE A 1 86 ? 7.033 -2.784 -2.144 1.00 96.81 86 PHE A O 1
ATOM 621 N N . SER A 1 87 ? 5.803 -2.912 -4.019 1.00 97.38 87 SER A N 1
ATOM 622 C CA . SER A 1 87 ? 6.513 -4.073 -4.565 1.00 97.38 87 SER A CA 1
ATOM 623 C C . SER A 1 87 ? 7.816 -3.676 -5.261 1.00 97.38 87 SER A C 1
ATOM 625 O O . SER A 1 87 ? 8.005 -2.529 -5.667 1.00 97.38 87 SER A O 1
ATOM 627 N N . ALA A 1 88 ? 8.698 -4.653 -5.484 1.00 96.06 88 ALA A N 1
ATOM 628 C CA . ALA A 1 88 ? 9.891 -4.448 -6.304 1.00 96.06 88 ALA A CA 1
ATOM 629 C C . ALA A 1 88 ? 9.549 -4.020 -7.745 1.00 96.06 88 ALA A C 1
ATOM 631 O O . ALA A 1 88 ? 10.282 -3.227 -8.326 1.00 96.06 88 ALA A O 1
ATOM 632 N N . VAL A 1 89 ? 8.421 -4.492 -8.294 1.00 96.69 89 VAL A N 1
ATOM 633 C CA . VAL A 1 89 ? 7.928 -4.085 -9.622 1.00 96.69 89 VAL A CA 1
ATOM 634 C C . VAL A 1 89 ? 7.587 -2.599 -9.624 1.00 96.69 89 VAL A C 1
ATOM 636 O O . VAL A 1 89 ? 8.087 -1.862 -10.465 1.00 96.69 89 VAL A O 1
ATOM 639 N N . ALA A 1 90 ? 6.812 -2.126 -8.643 1.00 96.19 90 ALA A N 1
ATOM 640 C CA . ALA A 1 90 ? 6.470 -0.709 -8.547 1.00 96.19 90 ALA A CA 1
ATOM 641 C C . ALA A 1 90 ? 7.719 0.181 -8.421 1.00 96.19 90 ALA A C 1
ATOM 643 O O . ALA A 1 90 ? 7.778 1.243 -9.030 1.00 96.19 90 ALA A O 1
ATOM 644 N N . LEU A 1 91 ? 8.731 -0.262 -7.668 1.00 95.44 91 LEU A N 1
ATOM 645 C CA . LEU A 1 91 ? 9.985 0.479 -7.499 1.00 95.44 91 LEU A CA 1
ATOM 646 C C . LEU A 1 91 ? 10.908 0.432 -8.725 1.00 95.44 91 LEU A C 1
ATOM 648 O O . LEU A 1 91 ? 11.759 1.306 -8.855 1.00 95.44 91 LEU A O 1
ATOM 652 N N . ALA A 1 92 ? 10.773 -0.570 -9.593 1.00 95.94 92 ALA A N 1
ATOM 653 C CA . ALA A 1 92 ? 11.559 -0.684 -10.820 1.00 95.94 92 ALA A CA 1
ATOM 6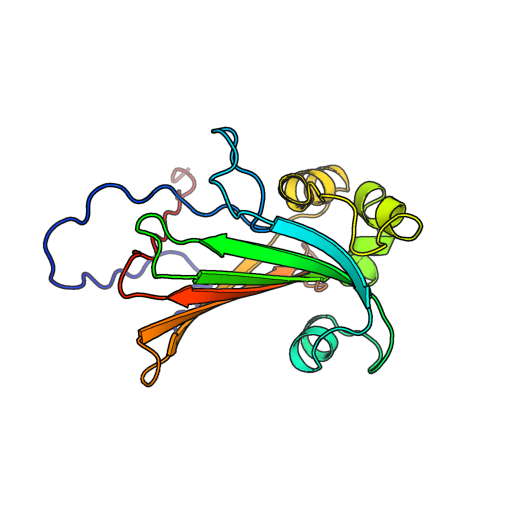54 C C . ALA A 1 92 ? 10.936 0.097 -11.987 1.00 95.94 92 ALA A C 1
ATOM 656 O O . ALA A 1 92 ? 11.656 0.712 -12.765 1.00 95.94 92 ALA A O 1
ATOM 657 N N . GLU A 1 93 ? 9.606 0.080 -12.092 1.00 96.56 93 GLU A N 1
ATOM 658 C CA . GLU A 1 93 ? 8.866 0.651 -13.226 1.00 96.56 93 GLU A CA 1
ATOM 659 C C . GLU A 1 93 ? 8.530 2.141 -13.014 1.00 96.56 93 GLU A C 1
ATOM 661 O O . GLU A 1 93 ? 8.309 2.875 -13.974 1.00 96.56 93 GLU A O 1
ATOM 666 N N . VAL A 1 94 ? 8.476 2.614 -11.759 1.00 95.88 94 VAL A N 1
ATOM 667 C CA . VAL A 1 94 ? 8.071 3.989 -11.422 1.00 95.88 94 VAL A CA 1
ATOM 668 C C . VAL A 1 94 ? 9.254 4.773 -10.863 1.00 95.88 94 VAL A C 1
ATOM 670 O O . VAL A 1 94 ? 9.577 4.695 -9.673 1.00 95.88 94 VAL A O 1
ATOM 673 N N . GLU A 1 95 ? 9.880 5.579 -11.720 1.00 92.06 95 GLU A N 1
ATOM 674 C CA . GLU A 1 95 ? 11.089 6.341 -11.392 1.00 92.06 95 GLU A CA 1
ATOM 675 C C . GLU A 1 95 ? 10.905 7.237 -10.154 1.00 92.06 95 GLU A C 1
ATOM 677 O O . GLU A 1 95 ? 11.783 7.317 -9.294 1.00 92.06 95 GLU A O 1
ATOM 682 N N . GLU A 1 96 ? 9.746 7.883 -9.998 1.00 92.19 96 GLU A N 1
ATOM 683 C CA . GLU A 1 96 ? 9.476 8.743 -8.845 1.00 92.19 96 GLU A CA 1
ATOM 684 C C . GLU A 1 96 ? 9.456 7.981 -7.515 1.00 92.19 96 GLU A C 1
ATOM 686 O O . GLU A 1 96 ? 9.863 8.538 -6.493 1.00 92.19 96 GLU A O 1
ATOM 691 N N . LEU A 1 97 ? 9.027 6.713 -7.513 1.00 91.75 97 LEU A N 1
ATOM 692 C CA . L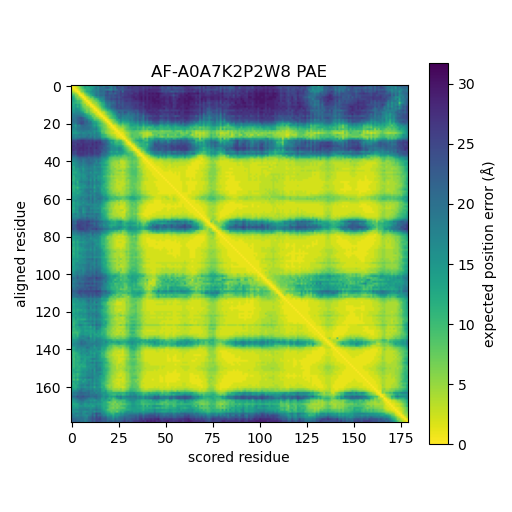EU A 1 97 ? 9.105 5.859 -6.327 1.00 91.75 97 LEU A CA 1
ATOM 693 C C . LEU A 1 97 ? 10.5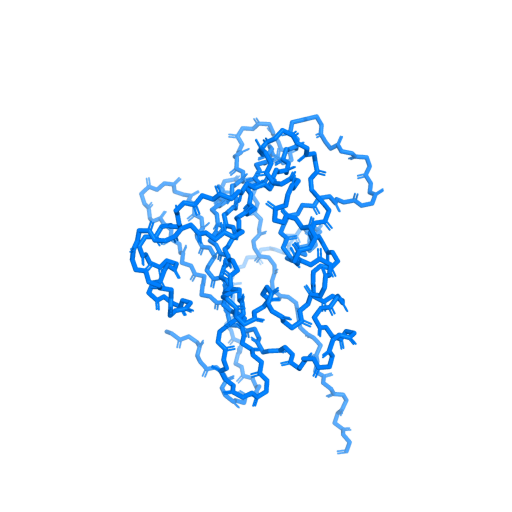44 5.395 -6.083 1.00 91.75 97 LEU A C 1
ATOM 695 O O . LEU A 1 97 ? 10.999 5.403 -4.938 1.00 91.75 97 LEU A O 1
ATOM 699 N N . ALA A 1 98 ? 11.286 5.069 -7.145 1.00 88.50 98 ALA A N 1
ATOM 700 C CA . ALA A 1 98 ? 12.694 4.685 -7.054 1.00 88.50 98 ALA A CA 1
ATOM 701 C C . ALA A 1 98 ? 13.558 5.784 -6.409 1.00 88.50 98 ALA A C 1
ATOM 703 O O . ALA A 1 98 ? 14.438 5.489 -5.602 1.00 88.50 98 ALA A O 1
ATOM 704 N N . ARG A 1 99 ? 13.258 7.063 -6.684 1.00 88.50 99 ARG A N 1
ATOM 705 C CA . ARG A 1 99 ? 13.956 8.227 -6.099 1.00 88.50 99 ARG A CA 1
ATOM 706 C C . ARG A 1 99 ? 13.861 8.314 -4.574 1.00 88.50 99 ARG A C 1
ATOM 708 O O . ARG A 1 99 ? 14.651 9.032 -3.962 1.00 88.50 99 ARG A O 1
ATOM 715 N N . TYR A 1 100 ? 12.917 7.611 -3.946 1.00 86.50 100 TYR A N 1
ATOM 716 C CA . TYR A 1 100 ? 12.851 7.540 -2.489 1.00 86.50 100 TYR A CA 1
ATOM 717 C C . TYR A 1 100 ? 13.856 6.558 -1.879 1.00 86.50 100 TYR A C 1
ATOM 719 O O . TYR A 1 100 ? 14.039 6.589 -0.667 1.00 86.50 100 TYR A O 1
ATOM 727 N N . ARG A 1 101 ? 14.558 5.741 -2.673 1.00 79.69 101 ARG A N 1
ATOM 728 C CA . ARG A 1 101 ? 15.571 4.805 -2.162 1.00 79.69 101 ARG A CA 1
ATOM 729 C C . ARG A 1 101 ? 16.629 5.481 -1.286 1.00 79.69 101 ARG A C 1
ATOM 731 O O . ARG A 1 101 ? 16.956 4.949 -0.234 1.00 79.69 101 ARG A O 1
ATOM 738 N N . ASP A 1 102 ? 17.070 6.674 -1.676 1.00 78.19 102 ASP A N 1
ATOM 739 C CA . ASP A 1 102 ? 18.128 7.409 -0.970 1.00 78.19 102 ASP A CA 1
ATOM 740 C C . ASP A 1 102 ? 17.582 8.511 -0.044 1.00 78.19 102 ASP A C 1
ATOM 742 O O . ASP A 1 102 ? 18.345 9.240 0.582 1.00 78.19 102 ASP A O 1
ATOM 746 N N . ARG A 1 103 ? 16.252 8.681 0.015 1.00 77.75 103 ARG A N 1
ATOM 747 C CA . ARG A 1 103 ? 15.579 9.798 0.715 1.00 77.75 103 ARG A CA 1
ATOM 748 C C . ARG A 1 103 ? 14.560 9.354 1.763 1.00 77.75 103 ARG A C 1
ATOM 750 O O . ARG A 1 103 ? 14.010 10.191 2.469 1.00 77.75 103 ARG A O 1
ATOM 757 N N . ALA A 1 104 ? 14.254 8.062 1.825 1.00 80.50 104 ALA A N 1
ATOM 758 C CA . ALA A 1 104 ? 13.277 7.481 2.736 1.00 80.50 104 ALA A CA 1
ATOM 759 C C . ALA A 1 104 ? 13.884 7.254 4.130 1.00 80.50 104 ALA A C 1
ATOM 761 O O . ALA A 1 104 ? 14.082 6.117 4.556 1.00 80.50 104 ALA A O 1
ATOM 762 N N . ASP A 1 105 ? 14.192 8.344 4.828 1.00 80.88 105 ASP A N 1
ATOM 763 C CA . ASP A 1 105 ? 14.786 8.340 6.170 1.00 80.88 105 ASP A CA 1
ATOM 764 C C . ASP A 1 105 ? 13.747 8.324 7.310 1.00 80.88 105 ASP A C 1
ATOM 766 O O . ASP A 1 105 ? 14.104 8.310 8.486 1.00 80.88 105 ASP A O 1
ATOM 770 N N . GLY A 1 106 ? 12.449 8.343 6.986 1.00 76.94 106 GLY A N 1
ATOM 771 C CA . GLY A 1 106 ? 11.362 8.412 7.967 1.00 76.94 106 GLY A CA 1
ATOM 772 C C . GLY A 1 106 ? 11.146 9.796 8.596 1.00 76.94 106 GLY A C 1
ATOM 773 O O . GLY A 1 106 ? 10.228 9.960 9.408 1.00 76.94 106 GLY A O 1
ATOM 774 N N . VAL A 1 107 ? 11.936 10.805 8.214 1.00 74.75 107 VAL A N 1
ATOM 775 C CA . VAL A 1 107 ? 11.859 12.181 8.727 1.00 74.75 107 VAL A CA 1
ATOM 776 C C . VAL A 1 107 ? 11.167 13.093 7.718 1.00 74.75 107 VAL A C 1
ATOM 778 O O . VAL A 1 107 ? 10.299 13.889 8.094 1.00 74.75 107 VAL A O 1
ATOM 781 N N . ALA A 1 108 ? 11.503 12.960 6.433 1.00 65.81 108 ALA A N 1
ATOM 782 C CA . ALA A 1 108 ? 10.928 13.791 5.384 1.00 65.81 108 ALA A CA 1
ATOM 783 C C . ALA A 1 108 ? 9.418 13.545 5.209 1.00 65.81 108 ALA A C 1
ATOM 785 O O . ALA A 1 108 ? 8.939 12.408 5.133 1.00 65.81 108 ALA A O 1
ATOM 786 N N . ARG A 1 109 ? 8.650 14.638 5.082 1.00 68.88 109 ARG A N 1
ATOM 787 C CA . ARG A 1 109 ? 7.238 14.552 4.690 1.00 68.88 109 ARG A CA 1
ATOM 788 C C . ARG A 1 109 ? 7.147 14.023 3.265 1.00 68.88 109 ARG A C 1
ATOM 790 O O . ARG A 1 109 ? 7.699 14.620 2.341 1.00 68.88 109 ARG A O 1
ATOM 797 N N . ALA A 1 110 ? 6.414 12.936 3.081 1.00 65.81 110 ALA A N 1
ATOM 798 C CA . ALA A 1 110 ? 6.258 12.315 1.776 1.00 65.81 110 ALA A CA 1
ATOM 799 C C . ALA A 1 110 ? 4.948 12.718 1.095 1.00 65.81 110 ALA A C 1
ATOM 801 O O . ALA A 1 110 ? 3.902 12.818 1.733 1.00 65.81 110 ALA A O 1
ATOM 802 N N . GLN A 1 111 ? 4.999 12.920 -0.223 1.00 67.50 111 GLN A N 1
ATOM 803 C CA . GLN A 1 111 ? 3.834 13.268 -1.038 1.00 67.50 111 GLN A CA 1
ATOM 804 C C . GLN A 1 111 ? 3.444 12.103 -1.957 1.00 67.50 111 GLN A C 1
ATOM 806 O O . GLN A 1 111 ? 3.400 12.248 -3.177 1.00 67.50 111 GLN A O 1
ATOM 811 N N . LEU A 1 112 ? 3.132 10.937 -1.380 1.00 77.75 112 LEU A N 1
ATOM 812 C CA . LEU A 1 112 ? 2.732 9.759 -2.163 1.00 77.75 112 LEU A CA 1
ATOM 813 C C . LEU A 1 112 ? 1.294 9.804 -2.697 1.00 77.75 112 LEU A C 1
ATOM 815 O O . LEU A 1 112 ? 0.891 8.888 -3.405 1.00 77.75 112 LEU A O 1
ATOM 819 N N . ARG A 1 113 ? 0.530 10.884 -2.476 1.00 73.50 113 ARG A N 1
ATOM 820 C CA . ARG A 1 113 ? -0.789 11.078 -3.116 1.00 73.50 113 ARG A CA 1
ATOM 821 C C . ARG A 1 113 ? -0.725 10.981 -4.643 1.00 73.50 113 ARG A C 1
ATOM 823 O O . ARG A 1 113 ? -1.698 10.599 -5.280 1.00 73.50 113 ARG A O 1
ATOM 830 N N . ARG A 1 114 ? 0.420 11.337 -5.233 1.00 82.50 114 ARG A N 1
ATOM 831 C CA . ARG A 1 114 ? 0.637 11.262 -6.682 1.00 82.50 114 ARG A CA 1
ATOM 832 C C . ARG A 1 114 ? 1.112 9.885 -7.153 1.00 82.50 114 ARG A C 1
ATOM 834 O O . ARG A 1 114 ? 1.273 9.716 -8.354 1.00 82.50 114 ARG A O 1
ATOM 841 N N . ALA A 1 115 ? 1.311 8.909 -6.263 1.00 89.50 115 ALA A N 1
ATOM 842 C CA . ALA A 1 115 ? 1.857 7.601 -6.625 1.00 89.50 115 ALA A CA 1
ATOM 843 C C . ALA A 1 115 ? 1.041 6.916 -7.729 1.00 89.50 115 ALA A C 1
ATOM 845 O O . ALA A 1 115 ? 1.619 6.397 -8.676 1.00 89.50 115 ALA A O 1
ATOM 846 N N . TYR A 1 116 ? -0.292 6.982 -7.676 1.00 90.81 116 TYR A N 1
ATOM 847 C CA . TYR A 1 116 ? -1.132 6.410 -8.734 1.00 90.81 116 TYR A CA 1
ATOM 848 C C . TYR A 1 116 ? -1.021 7.164 -10.057 1.00 90.81 116 TYR A C 1
ATOM 850 O O . TYR A 1 116 ? -1.052 6.543 -11.114 1.00 90.81 116 TYR A O 1
ATOM 858 N N . AS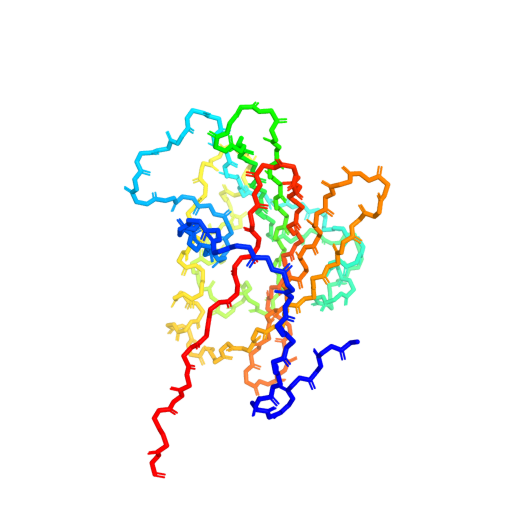P A 1 117 ? -0.838 8.483 -10.025 1.00 90.19 117 ASP A N 1
ATOM 859 C CA . ASP A 1 117 ? -0.580 9.247 -11.246 1.00 90.19 117 ASP A CA 1
ATOM 860 C C . ASP A 1 117 ? 0.789 8.896 -11.831 1.00 90.19 117 ASP A C 1
ATOM 862 O O . ASP A 1 117 ? 0.931 8.818 -13.045 1.00 90.19 117 ASP A O 1
ATOM 866 N N . TRP A 1 118 ? 1.790 8.663 -10.981 1.00 93.62 118 TRP A N 1
ATOM 867 C CA . TRP A 1 118 ? 3.130 8.245 -11.396 1.00 93.62 118 TRP A CA 1
ATOM 868 C C . TRP A 1 118 ? 3.088 6.862 -12.040 1.00 93.62 118 TRP A C 1
ATOM 870 O O . TRP A 1 118 ? 3.575 6.692 -13.149 1.00 93.62 118 TRP A O 1
ATOM 880 N N . MET A 1 119 ? 2.395 5.911 -11.410 1.00 94.75 119 MET A N 1
ATOM 881 C CA . MET A 1 119 ? 2.176 4.577 -11.969 1.00 94.75 119 MET A CA 1
ATOM 882 C C . MET A 1 119 ? 1.460 4.628 -13.325 1.00 94.75 119 MET A C 1
ATOM 884 O O . MET A 1 119 ? 1.887 3.969 -14.269 1.00 94.75 119 MET A O 1
ATOM 888 N N . ARG A 1 120 ? 0.409 5.449 -13.462 1.00 94.12 120 ARG A N 1
ATOM 889 C CA . ARG A 1 120 ? -0.278 5.629 -14.752 1.00 94.12 120 ARG A CA 1
ATOM 890 C C . ARG A 1 120 ? 0.632 6.254 -15.805 1.00 94.12 120 ARG A C 1
ATOM 892 O O . ARG A 1 120 ? 0.612 5.817 -16.950 1.00 94.12 120 ARG A O 1
ATOM 899 N N . ARG A 1 121 ? 1.442 7.254 -15.435 1.00 95.31 121 ARG A N 1
ATOM 900 C CA . ARG A 1 121 ? 2.435 7.847 -16.349 1.00 95.31 121 ARG A CA 1
ATOM 901 C C . ARG A 1 121 ? 3.521 6.855 -16.759 1.00 95.31 121 ARG A C 1
ATOM 903 O O . ARG A 1 121 ? 3.992 6.943 -17.884 1.00 95.31 121 ARG A O 1
ATOM 910 N N . ALA A 1 122 ? 3.854 5.897 -15.898 1.00 96.56 122 ALA A N 1
ATOM 911 C CA . ALA A 1 122 ? 4.727 4.769 -16.216 1.00 96.56 122 ALA A CA 1
ATOM 912 C C . ALA A 1 122 ? 4.050 3.692 -17.096 1.00 96.56 122 ALA A C 1
ATOM 914 O O . ALA A 1 122 ? 4.637 2.648 -17.352 1.00 96.56 122 ALA A O 1
ATOM 915 N N . GLY A 1 123 ? 2.814 3.912 -17.565 1.00 96.62 123 GLY A N 1
ATOM 916 C CA . GLY A 1 123 ? 2.101 2.977 -18.440 1.00 96.62 123 GLY A CA 1
ATOM 917 C C . GLY A 1 123 ? 1.419 1.813 -17.712 1.00 96.62 123 GLY A C 1
ATOM 918 O O . GLY A 1 123 ? 0.985 0.856 -18.355 1.00 96.62 123 GLY A O 1
ATOM 919 N N . LEU A 1 124 ? 1.299 1.874 -16.381 1.00 96.00 124 LEU A N 1
ATOM 920 C CA . LEU A 1 124 ? 0.607 0.852 -15.597 1.00 96.00 124 LEU A CA 1
ATOM 921 C C . LEU A 1 124 ? -0.898 1.136 -15.554 1.00 96.00 124 LEU A C 1
ATOM 923 O O . LEU A 1 124 ? -1.343 2.220 -15.164 1.00 96.00 124 LEU A O 1
ATOM 927 N N . THR A 1 125 ? -1.698 0.132 -15.902 1.00 94.31 125 THR A N 1
ATOM 928 C CA . THR A 1 125 ? -3.150 0.157 -15.699 1.00 94.31 125 THR A CA 1
ATOM 929 C C . THR A 1 125 ? -3.459 -0.389 -14.316 1.00 94.31 125 THR A C 1
ATOM 931 O O . THR A 1 125 ? -3.158 -1.539 -14.024 1.00 94.31 125 THR A O 1
ATOM 934 N N . LEU A 1 126 ? -4.044 0.437 -13.450 1.00 91.00 126 LEU A N 1
ATOM 935 C CA . LEU A 1 126 ? -4.239 0.095 -12.043 1.00 91.00 126 LEU A CA 1
ATOM 936 C C . LEU A 1 126 ? -5.578 -0.600 -11.796 1.00 91.00 126 LEU A C 1
ATOM 938 O O . LEU A 1 126 ? -6.641 -0.042 -12.074 1.00 91.00 126 LEU A O 1
ATOM 942 N N . HIS A 1 127 ? -5.516 -1.771 -11.172 1.00 89.69 127 HIS A N 1
ATOM 943 C CA . HIS A 1 127 ? -6.667 -2.489 -10.639 1.00 89.69 127 HIS A CA 1
ATOM 944 C C . HIS A 1 127 ? -6.624 -2.459 -9.112 1.00 89.69 127 HIS A C 1
ATOM 946 O O . HIS A 1 127 ? -5.670 -2.939 -8.497 1.00 89.69 127 HIS A O 1
ATOM 952 N N . HIS A 1 128 ? -7.669 -1.904 -8.496 1.00 88.31 128 HIS A N 1
ATOM 953 C CA . HIS A 1 128 ? -7.773 -1.767 -7.045 1.00 88.31 128 HIS A CA 1
ATOM 954 C C . HIS A 1 128 ? -8.773 -2.772 -6.476 1.00 88.31 128 HIS A C 1
ATOM 956 O O . HIS A 1 128 ? -9.868 -2.947 -7.013 1.00 88.31 128 HIS A O 1
ATOM 962 N N . ARG A 1 129 ? -8.424 -3.379 -5.344 1.00 88.56 129 ARG A N 1
ATOM 963 C CA . ARG A 1 129 ? -9.333 -4.193 -4.538 1.00 88.56 129 ARG A CA 1
ATOM 964 C C . ARG A 1 129 ? -9.259 -3.753 -3.087 1.00 88.56 129 ARG A C 1
ATOM 966 O O . ARG A 1 129 ? -8.206 -3.882 -2.470 1.00 88.56 129 ARG A O 1
ATOM 973 N N . ASP A 1 130 ? -10.396 -3.337 -2.545 1.00 88.69 130 ASP A N 1
ATOM 974 C CA . ASP A 1 130 ? -10.523 -2.962 -1.140 1.00 88.69 130 ASP A CA 1
ATOM 975 C C . ASP A 1 130 ? -11.276 -4.046 -0.373 1.00 88.69 130 ASP A C 1
ATOM 977 O O . ASP A 1 130 ? -12.345 -4.495 -0.783 1.00 88.69 130 ASP A O 1
ATOM 981 N N . THR A 1 131 ? -10.711 -4.472 0.752 1.00 89.38 131 THR A N 1
ATOM 982 C CA . THR A 1 131 ? -11.396 -5.312 1.737 1.00 89.38 131 THR A CA 1
ATOM 983 C C . THR A 1 131 ? -11.655 -4.475 2.973 1.00 89.38 131 THR A C 1
ATOM 985 O O . THR A 1 131 ? -10.718 -3.971 3.583 1.00 89.38 131 THR A O 1
ATOM 988 N N . ILE A 1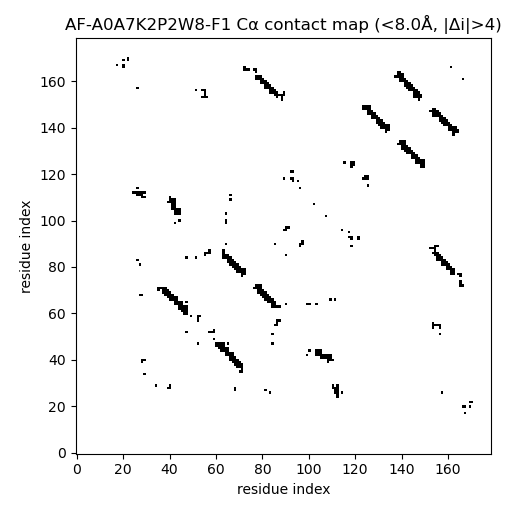 132 ? -12.927 -4.319 3.321 1.00 87.50 132 ILE A N 1
ATOM 989 C CA . ILE A 1 132 ? -13.378 -3.503 4.445 1.00 87.50 132 ILE A CA 1
ATOM 990 C C . ILE A 1 132 ? -13.887 -4.449 5.527 1.00 87.50 132 ILE A C 1
ATOM 992 O O . ILE A 1 132 ? -14.820 -5.216 5.288 1.00 87.50 132 ILE A O 1
ATOM 996 N N . THR A 1 133 ? -13.292 -4.368 6.712 1.00 87.88 133 THR A N 1
ATOM 997 C CA . THR A 1 133 ? -13.608 -5.240 7.843 1.00 87.88 133 THR A CA 1
ATOM 998 C C . THR A 1 133 ? -13.884 -4.395 9.079 1.00 87.88 133 THR A C 1
ATOM 1000 O O . THR A 1 133 ? -13.043 -3.598 9.495 1.00 87.88 133 THR A O 1
ATOM 1003 N N . LEU A 1 134 ? -15.059 -4.585 9.681 1.00 86.69 134 LEU A N 1
ATOM 1004 C CA . LEU A 1 134 ? -15.366 -4.060 11.012 1.00 86.69 134 LEU A CA 1
ATOM 1005 C C . LEU A 1 134 ? -14.554 -4.832 12.056 1.00 86.69 134 LEU A C 1
ATOM 1007 O O . LEU A 1 134 ? -14.476 -6.055 11.989 1.00 86.69 134 LEU A O 1
ATOM 1011 N N . GLN A 1 135 ? -13.967 -4.121 13.011 1.00 86.00 135 GLN A N 1
ATOM 1012 C CA . GLN A 1 135 ? -13.241 -4.682 14.147 1.00 86.00 135 GLN A CA 1
ATOM 1013 C C . GLN A 1 135 ? -14.168 -4.641 15.372 1.00 86.00 135 GLN A C 1
ATOM 1015 O O . GLN A 1 135 ? -14.331 -3.564 15.963 1.00 86.00 135 GLN A O 1
ATOM 1020 N N . PRO A 1 136 ? -14.805 -5.772 15.742 1.00 72.50 136 PRO A N 1
ATOM 1021 C CA . PRO A 1 136 ? -15.902 -5.794 16.714 1.00 72.50 136 PRO A CA 1
ATOM 1022 C C . PRO A 1 136 ? -15.505 -5.217 18.075 1.00 72.50 136 PRO A C 1
ATOM 1024 O O . PRO A 1 136 ? -16.256 -4.446 18.664 1.00 72.50 136 PRO A O 1
ATOM 1027 N N . ASP A 1 137 ? -14.285 -5.516 18.522 1.00 78.69 137 ASP A N 1
ATOM 1028 C CA . ASP A 1 137 ? -13.839 -5.228 19.889 1.00 78.69 137 ASP A CA 1
ATOM 1029 C C . ASP A 1 137 ? -13.331 -3.795 20.089 1.00 78.69 137 ASP A C 1
ATOM 1031 O O . ASP A 1 137 ? -13.120 -3.348 21.214 1.00 78.69 137 ASP A O 1
ATOM 1035 N N . THR A 1 138 ? -13.102 -3.053 19.004 1.00 75.06 138 THR A N 1
ATOM 1036 C CA . THR A 1 138 ? -12.437 -1.739 19.071 1.00 75.06 138 THR A CA 1
ATOM 1037 C C . THR A 1 138 ? -13.308 -0.594 18.572 1.00 75.06 138 THR A C 1
ATOM 1039 O O . THR A 1 138 ? -12.945 0.567 18.775 1.00 75.06 138 THR A O 1
ATOM 1042 N N . ALA A 1 139 ? -14.468 -0.892 17.971 1.00 81.88 139 ALA A N 1
ATOM 1043 C CA . ALA A 1 139 ? -15.235 0.073 17.183 1.00 81.88 139 ALA A CA 1
ATOM 1044 C C . ALA A 1 139 ? -14.316 0.785 16.172 1.00 81.88 139 ALA A C 1
ATOM 1046 O O . ALA A 1 139 ? -14.206 2.011 16.139 1.00 81.88 139 ALA A O 1
ATOM 1047 N N . SER A 1 140 ? -13.586 -0.014 15.393 1.00 83.00 140 SER A N 1
ATOM 1048 C CA . SER A 1 140 ? -12.740 0.463 14.304 1.00 83.00 140 SER A CA 1
ATOM 1049 C C . SER A 1 140 ? -13.047 -0.291 13.011 1.00 83.00 140 SER A C 1
ATOM 1051 O O . SER A 1 140 ? -13.665 -1.355 13.012 1.00 83.00 140 SER A O 1
ATOM 1053 N N . VAL A 1 141 ? -12.657 0.283 11.881 1.00 86.50 141 VAL A N 1
ATOM 1054 C CA . VAL A 1 141 ? -12.718 -0.335 10.558 1.00 86.50 141 VAL A CA 1
ATOM 1055 C C . VAL A 1 141 ? -11.303 -0.445 10.031 1.00 86.50 141 VAL A C 1
ATOM 1057 O O . VAL A 1 141 ? -10.555 0.535 10.027 1.00 86.50 141 VAL A O 1
ATOM 1060 N N . ARG A 1 142 ? -10.964 -1.641 9.557 1.00 89.88 142 ARG A N 1
ATOM 1061 C CA . ARG A 1 142 ? -9.752 -1.914 8.790 1.00 89.88 142 ARG A CA 1
ATOM 1062 C C . ARG A 1 142 ? -10.113 -1.943 7.309 1.00 89.88 142 ARG A C 1
ATOM 1064 O O . ARG A 1 142 ? -11.049 -2.638 6.916 1.00 89.88 142 ARG A O 1
ATOM 1071 N N . VAL A 1 143 ? -9.382 -1.198 6.493 1.00 89.94 143 VAL A N 1
ATOM 1072 C CA . VAL A 1 143 ? -9.476 -1.218 5.034 1.00 89.94 143 VAL A CA 1
ATOM 1073 C C . VAL A 1 143 ? -8.136 -1.676 4.487 1.00 89.94 143 VAL A C 1
ATOM 1075 O O . VAL A 1 143 ? -7.140 -0.972 4.623 1.00 89.94 143 VAL A O 1
ATOM 1078 N N . VAL A 1 144 ? -8.124 -2.837 3.842 1.00 93.31 144 VAL A N 1
ATOM 1079 C CA . VAL A 1 144 ? -6.952 -3.346 3.130 1.00 93.31 144 VAL A CA 1
ATOM 1080 C C . VAL A 1 144 ? -7.154 -3.108 1.641 1.00 93.31 144 VAL A C 1
ATOM 1082 O O . VAL A 1 144 ? -7.973 -3.781 1.011 1.00 93.31 144 VAL A O 1
ATOM 1085 N N . ARG A 1 145 ? -6.408 -2.157 1.081 1.00 93.75 145 ARG A N 1
ATOM 1086 C CA . ARG A 1 145 ? -6.345 -1.896 -0.359 1.00 93.75 145 ARG A CA 1
ATOM 1087 C C . ARG A 1 145 ? -5.191 -2.674 -0.965 1.00 93.75 145 ARG A C 1
ATOM 1089 O O . ARG A 1 145 ? -4.075 -2.601 -0.469 1.00 93.75 145 ARG A O 1
ATOM 1096 N N . ARG A 1 146 ? -5.446 -3.381 -2.061 1.00 95.94 146 ARG A N 1
ATOM 1097 C CA . ARG A 1 146 ? -4.419 -4.009 -2.899 1.00 95.94 146 ARG A CA 1
ATOM 1098 C C . ARG A 1 146 ? -4.493 -3.450 -4.307 1.00 95.94 146 ARG A C 1
ATOM 1100 O O . ARG A 1 146 ? -5.590 -3.317 -4.854 1.00 95.94 146 ARG A O 1
ATOM 1107 N N . VAL A 1 147 ? -3.338 -3.168 -4.894 1.00 95.88 147 VAL A N 1
ATOM 1108 C CA . VAL A 1 147 ? -3.214 -2.619 -6.244 1.00 95.88 147 VAL A CA 1
ATOM 1109 C C . VAL A 1 147 ? -2.335 -3.524 -7.084 1.00 95.88 147 VAL A C 1
ATOM 1111 O O . VAL A 1 147 ? -1.241 -3.891 -6.660 1.00 95.88 147 VAL A O 1
ATOM 1114 N N . HIS A 1 148 ? -2.823 -3.867 -8.272 1.00 95.75 148 HIS A N 1
ATOM 1115 C CA . HIS A 1 148 ? -2.102 -4.664 -9.262 1.00 95.75 148 HIS A CA 1
ATOM 1116 C C . HIS A 1 148 ? -2.147 -3.963 -10.622 1.00 95.75 148 HIS A C 1
ATOM 1118 O O . HIS A 1 148 ? -3.010 -3.108 -10.844 1.00 95.75 148 HIS A O 1
ATOM 1124 N N . ASP A 1 149 ? -1.221 -4.314 -11.509 1.00 95.31 149 ASP A N 1
ATOM 1125 C CA . ASP A 1 149 ? -1.201 -3.818 -12.887 1.00 95.31 149 ASP A CA 1
ATOM 1126 C C . ASP A 1 149 ? -2.037 -4.685 -13.855 1.00 95.31 149 ASP A C 1
ATOM 1128 O O . ASP A 1 149 ? -2.663 -5.669 -13.450 1.00 95.31 149 ASP A O 1
ATOM 1132 N N . GLN A 1 150 ? -2.026 -4.345 -15.150 1.00 94.50 150 GLN A N 1
ATOM 1133 C CA . GLN A 1 150 ? -2.690 -5.102 -16.223 1.00 94.50 150 GLN A CA 1
ATOM 1134 C C . GLN A 1 150 ? -2.216 -6.558 -16.363 1.00 94.50 150 GLN A C 1
ATOM 1136 O O . GLN A 1 150 ? -2.887 -7.361 -17.006 1.00 94.50 150 GLN A O 1
ATOM 1141 N N . TYR A 1 151 ? -1.065 -6.904 -15.785 1.00 95.81 151 TYR A N 1
ATOM 1142 C CA . TYR A 1 151 ? -0.487 -8.246 -15.798 1.00 95.81 151 TYR A CA 1
ATOM 1143 C C . TYR A 1 151 ? -0.721 -8.981 -14.472 1.00 95.81 151 TYR A C 1
ATOM 1145 O O . TYR A 1 151 ? -0.086 -10.002 -14.210 1.00 95.81 151 TYR A O 1
ATOM 1153 N N . ALA A 1 152 ? -1.609 -8.453 -13.622 1.00 94.69 152 ALA A N 1
ATOM 1154 C CA . ALA A 1 152 ? -1.880 -8.939 -12.273 1.00 94.69 152 ALA A CA 1
ATOM 1155 C C . ALA A 1 152 ? -0.645 -8.957 -11.348 1.00 94.69 152 ALA A C 1
ATOM 1157 O O . ALA A 1 152 ? -0.663 -9.616 -10.305 1.00 94.69 152 ALA A O 1
ATOM 1158 N N . ARG A 1 153 ? 0.420 -8.208 -11.675 1.00 97.44 153 ARG A N 1
ATOM 1159 C CA . ARG A 1 153 ? 1.588 -8.072 -10.796 1.00 97.44 153 ARG A CA 1
ATOM 1160 C C . ARG A 1 153 ? 1.222 -7.144 -9.635 1.00 97.44 153 ARG A C 1
ATOM 1162 O O . ARG A 1 153 ? 0.700 -6.055 -9.885 1.00 97.44 153 ARG A O 1
ATOM 1169 N N . PRO A 1 154 ? 1.475 -7.525 -8.371 1.00 97.75 154 PRO A N 1
ATOM 1170 C CA . PRO A 1 154 ? 1.190 -6.656 -7.238 1.00 97.75 154 PRO A CA 1
ATOM 1171 C C . PRO A 1 154 ? 2.100 -5.426 -7.267 1.00 97.75 154 PRO A C 1
ATOM 1173 O O . PRO A 1 154 ? 3.305 -5.531 -7.505 1.00 97.75 154 PRO A O 1
ATOM 1176 N N . LEU A 1 155 ? 1.526 -4.255 -7.007 1.00 97.50 155 LEU A N 1
ATOM 1177 C CA . LEU A 1 155 ? 2.224 -2.967 -6.998 1.00 97.50 155 LEU A CA 1
ATOM 1178 C C . LEU A 1 155 ? 2.280 -2.357 -5.599 1.00 97.50 155 LEU A C 1
ATOM 1180 O O . LEU A 1 155 ? 3.320 -1.857 -5.174 1.00 97.50 155 LEU A O 1
ATOM 1184 N N . GLU A 1 156 ? 1.154 -2.381 -4.891 1.00 97.06 156 GLU A N 1
ATOM 1185 C CA . GLU A 1 156 ? 0.985 -1.690 -3.618 1.00 97.06 156 GLU A CA 1
ATOM 1186 C C . GLU A 1 156 ? -0.052 -2.404 -2.750 1.00 97.06 156 GLU A C 1
ATOM 1188 O O . GLU A 1 156 ? -1.045 -2.946 -3.245 1.00 97.06 156 GLU A O 1
ATOM 1193 N N . ILE A 1 157 ? 0.190 -2.397 -1.443 1.00 97.06 157 ILE A N 1
ATOM 1194 C CA . ILE A 1 157 ? -0.795 -2.758 -0.430 1.00 97.06 157 ILE A CA 1
ATOM 1195 C C . ILE A 1 157 ? -0.828 -1.665 0.633 1.00 97.06 157 ILE A C 1
ATOM 1197 O O . ILE A 1 157 ? 0.220 -1.257 1.136 1.00 97.06 157 ILE A O 1
ATOM 1201 N N . THR A 1 158 ? -2.029 -1.213 0.984 1.00 94.94 158 THR A N 1
ATOM 1202 C CA . THR A 1 158 ? -2.267 -0.297 2.098 1.00 94.94 158 THR A CA 1
ATOM 1203 C C . THR A 1 158 ? -3.173 -0.962 3.112 1.00 94.94 158 THR A C 1
ATOM 1205 O O . THR A 1 158 ? -4.252 -1.437 2.767 1.00 94.94 158 THR A O 1
ATOM 1208 N N . ASP A 1 159 ? -2.763 -0.912 4.371 1.00 94.62 159 ASP A N 1
ATOM 1209 C CA . ASP A 1 159 ? -3.580 -1.246 5.525 1.00 94.62 159 ASP A CA 1
ATOM 1210 C C . ASP A 1 159 ? -3.944 0.039 6.274 1.00 94.62 159 ASP A C 1
ATOM 1212 O O . ASP A 1 159 ? -3.079 0.700 6.849 1.00 94.62 159 ASP A O 1
ATOM 1216 N N . LEU A 1 160 ? -5.216 0.428 6.207 1.00 90.88 160 LEU A N 1
ATOM 1217 C CA . LEU A 1 160 ? -5.777 1.604 6.865 1.00 90.88 160 LEU A CA 1
ATOM 1218 C C . LEU A 1 160 ? -6.654 1.165 8.038 1.00 90.88 160 LEU A C 1
ATOM 1220 O O . LEU A 1 160 ? -7.634 0.452 7.849 1.00 90.88 160 LEU A O 1
ATOM 1224 N N . LEU A 1 161 ? -6.378 1.697 9.223 1.00 89.19 161 LEU A N 1
ATOM 1225 C CA . LEU A 1 161 ? -7.211 1.553 10.411 1.00 89.19 161 LEU A CA 1
ATOM 1226 C C . LEU A 1 161 ? -7.845 2.900 10.774 1.00 89.19 161 LEU A C 1
ATOM 1228 O O . LEU A 1 161 ? -7.161 3.926 10.847 1.00 89.19 161 LEU A O 1
ATOM 1232 N N . MET A 1 162 ? -9.156 2.902 11.008 1.00 83.50 162 MET A N 1
ATOM 1233 C CA . MET A 1 162 ? -9.928 4.085 11.388 1.00 83.50 162 MET A CA 1
ATOM 1234 C C . MET A 1 162 ? -10.887 3.772 12.534 1.00 83.50 162 MET A C 1
ATOM 1236 O O . MET A 1 162 ? -11.634 2.805 12.461 1.00 83.50 162 MET A O 1
ATOM 1240 N N . ASP A 1 163 ? -10.935 4.636 13.545 1.00 79.44 163 ASP A N 1
ATOM 1241 C CA . ASP A 1 163 ? -11.981 4.609 14.576 1.00 79.44 163 ASP A CA 1
ATOM 1242 C C . ASP A 1 163 ? -13.363 4.971 13.983 1.00 79.44 163 ASP A C 1
ATOM 1244 O O . ASP A 1 163 ? -13.519 6.022 13.348 1.00 79.44 163 ASP A O 1
ATOM 1248 N N . THR A 1 164 ? -14.369 4.108 14.174 1.00 70.19 164 THR A N 1
ATOM 1249 C CA . THR A 1 164 ? -15.727 4.289 13.628 1.00 70.19 164 THR A CA 1
ATOM 1250 C C . THR A 1 164 ? -16.611 5.197 14.466 1.00 70.19 164 THR A C 1
ATOM 1252 O O . THR A 1 164 ? -17.660 5.619 13.989 1.00 70.19 164 THR A O 1
ATOM 1255 N N . ARG A 1 165 ? -16.228 5.533 15.702 1.00 66.31 165 ARG A N 1
ATOM 1256 C CA . ARG A 1 165 ? -17.037 6.396 16.581 1.00 66.31 165 ARG A CA 1
ATOM 1257 C C . ARG A 1 165 ? -17.110 7.838 16.079 1.00 66.31 165 ARG A C 1
ATOM 1259 O O . ARG A 1 165 ? -17.931 8.609 16.563 1.00 66.31 165 ARG A O 1
ATOM 1266 N N . GLN A 1 166 ? -16.243 8.222 15.138 1.00 58.09 166 GLN A N 1
ATOM 1267 C CA . GLN A 1 166 ? -16.111 9.600 14.655 1.00 58.09 166 GLN A CA 1
ATOM 1268 C C . GLN A 1 166 ? -16.023 9.722 13.122 1.00 58.09 166 GLN A C 1
ATOM 1270 O O . GLN A 1 166 ? -15.629 10.775 12.612 1.00 58.09 166 GLN A O 1
ATOM 1275 N N . GLY A 1 167 ? -16.350 8.672 12.359 1.00 58.34 167 GLY A N 1
ATOM 1276 C CA . GLY A 1 167 ? -16.219 8.697 10.901 1.00 58.34 167 GLY A CA 1
ATOM 1277 C C . GLY A 1 167 ? -17.139 7.726 10.170 1.00 58.34 167 GLY A C 1
ATOM 1278 O O . GLY A 1 167 ? -17.471 6.664 10.679 1.00 58.34 167 GLY A O 1
ATOM 1279 N N . ALA A 1 168 ? -17.511 8.093 8.944 1.00 62.06 168 ALA A N 1
ATOM 1280 C CA . ALA A 1 168 ? -18.138 7.195 7.984 1.00 62.06 168 ALA A CA 1
ATOM 1281 C C . ALA A 1 168 ? -17.093 6.731 6.963 1.00 62.06 168 ALA A C 1
ATOM 1283 O O . ALA A 1 168 ? -16.253 7.523 6.522 1.00 62.06 168 ALA A O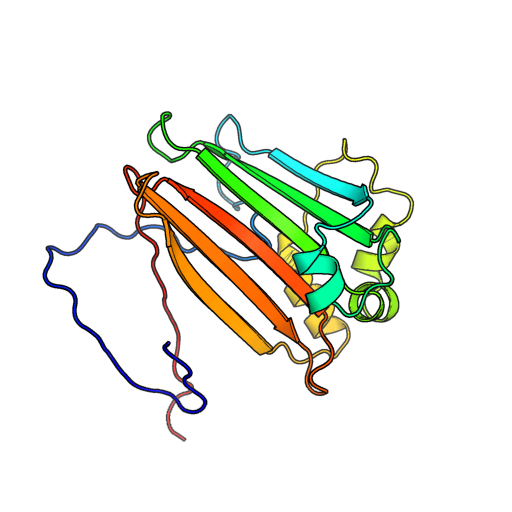 1
ATOM 1284 N N . LEU A 1 169 ? -17.166 5.462 6.565 1.00 66.12 169 LEU A N 1
ATOM 1285 C CA . LEU A 1 169 ? -16.489 4.990 5.366 1.00 66.12 169 LEU A CA 1
ATOM 1286 C C . LEU A 1 169 ? -17.452 5.146 4.190 1.00 66.12 169 LEU A C 1
ATOM 1288 O O . LEU A 1 169 ? -18.431 4.412 4.084 1.00 66.12 169 LEU A O 1
ATOM 1292 N N . VAL A 1 170 ? -17.172 6.114 3.324 1.00 69.25 170 VAL A N 1
ATOM 1293 C CA . VAL A 1 170 ? -17.959 6.358 2.113 1.00 69.25 170 VAL A CA 1
ATOM 1294 C C . VAL A 1 170 ? -17.233 5.729 0.934 1.00 69.25 170 VAL A C 1
ATOM 1296 O O . VAL A 1 170 ? -16.066 6.037 0.685 1.00 69.25 170 VAL A O 1
ATOM 1299 N N . TYR A 1 171 ? -17.925 4.845 0.222 1.00 67.50 171 TYR A N 1
ATOM 1300 C CA . TYR A 1 171 ? -17.452 4.270 -1.028 1.00 67.50 171 TYR A CA 1
ATOM 1301 C C . TYR A 1 171 ? -18.305 4.809 -2.174 1.00 67.50 171 TYR A C 1
ATOM 1303 O O . TYR A 1 171 ? -19.492 4.501 -2.269 1.00 67.50 171 TYR A O 1
ATOM 1311 N N . GLU A 1 172 ? -17.695 5.626 -3.026 1.00 65.94 172 GLU A N 1
ATOM 1312 C CA . GLU A 1 172 ? -18.331 6.230 -4.194 1.00 65.94 172 GLU A CA 1
ATOM 1313 C C . GLU A 1 172 ? -17.613 5.750 -5.456 1.00 65.94 172 GLU A C 1
ATOM 1315 O O . GLU A 1 172 ? -16.382 5.709 -5.507 1.00 65.94 172 GLU A O 1
ATOM 1320 N N . PHE A 1 173 ? -18.376 5.351 -6.470 1.00 64.56 173 PHE A N 1
ATOM 1321 C CA . PHE A 1 173 ? -17.831 4.848 -7.722 1.00 64.56 173 PHE A CA 1
ATOM 1322 C C . PHE A 1 173 ? -18.662 5.332 -8.907 1.00 64.56 173 PHE A C 1
ATOM 1324 O O . PHE A 1 173 ? -19.889 5.264 -8.899 1.00 64.56 173 PHE A O 1
ATOM 1331 N N . THR A 1 174 ? -17.982 5.755 -9.969 1.00 57.12 174 THR A N 1
ATOM 1332 C CA . THR A 1 174 ? -18.624 6.115 -11.237 1.00 57.12 174 THR A CA 1
ATOM 1333 C C . THR A 1 174 ? -18.719 4.881 -12.131 1.00 57.12 174 THR A C 1
ATOM 1335 O O . THR A 1 174 ? -17.774 4.083 -12.228 1.00 57.12 174 THR A O 1
ATOM 1338 N N . LEU A 1 175 ? -19.875 4.685 -12.772 1.00 56.97 175 LEU A N 1
ATOM 1339 C CA . LEU A 1 175 ? -20.011 3.703 -13.846 1.00 56.97 175 LEU A CA 1
ATOM 1340 C C . LEU A 1 175 ? -19.540 4.347 -15.151 1.00 56.97 175 LEU A C 1
ATOM 1342 O O . LEU A 1 175 ? -19.897 5.504 -15.364 1.00 56.97 175 LEU A O 1
ATOM 1346 N N . PRO A 1 176 ? -18.752 3.677 -16.020 1.00 58.41 176 PRO A N 1
ATOM 1347 C CA . PRO A 1 176 ? -18.623 4.177 -17.378 1.00 58.41 176 PRO A CA 1
ATOM 1348 C C . PRO A 1 176 ? -20.041 4.311 -17.934 1.00 58.41 176 PRO A C 1
ATOM 1350 O O . PRO A 1 176 ? -20.890 3.454 -17.658 1.00 58.41 176 PRO A O 1
ATOM 1353 N N . ALA A 1 177 ? -20.303 5.410 -18.642 1.00 51.22 177 ALA A N 1
ATOM 1354 C CA . ALA A 1 177 ? -21.560 5.568 -19.352 1.00 51.22 177 ALA A CA 1
ATOM 1355 C C . ALA A 1 177 ? -21.775 4.306 -20.197 1.00 51.22 177 ALA A C 1
ATOM 1357 O O . ALA A 1 177 ? -20.833 3.839 -20.842 1.00 51.22 177 ALA A O 1
ATOM 1358 N N . ALA A 1 178 ? -22.968 3.716 -20.121 1.00 54.12 178 ALA A N 1
ATOM 1359 C CA . ALA A 1 178 ? -23.328 2.642 -21.031 1.00 54.12 178 ALA A CA 1
ATOM 1360 C C . ALA A 1 178 ? -23.210 3.211 -22.452 1.00 54.12 178 ALA A C 1
ATOM 1362 O O . ALA A 1 178 ? -23.922 4.157 -22.787 1.00 54.12 178 ALA A O 1
ATOM 1363 N N . GLY A 1 179 ? -22.226 2.716 -23.202 1.00 44.59 179 GLY A N 1
ATOM 1364 C CA . GLY A 1 179 ? -22.114 2.937 -24.640 1.00 44.59 179 GLY A CA 1
ATOM 1365 C C . GLY A 1 179 ? -23.037 1.994 -25.384 1.00 44.59 179 GLY A C 1
ATOM 1366 O O . GLY A 1 179 ? -23.240 0.868 -24.871 1.00 44.59 179 GLY A O 1
#

pLDDT: mean 77.62, std 19.3, ran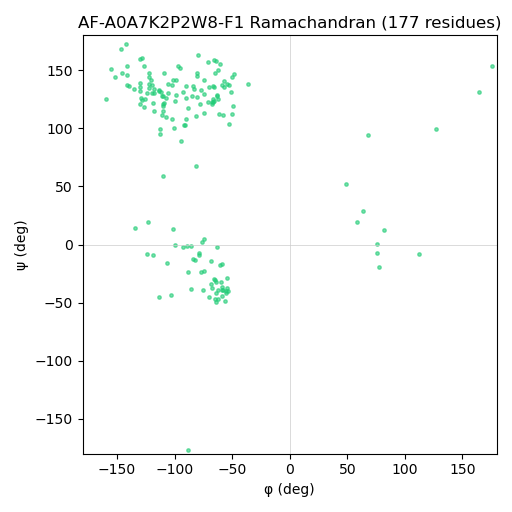ge [32.31, 97.75]